Protein AF-X0S855-F1 (afdb_monomer)

Mean predicted aligned error: 14.02 Å

Structure (mmCIF, N/CA/C/O backbone):
data_AF-X0S855-F1
#
_entry.id   AF-X0S855-F1
#
loop_
_atom_site.group_PDB
_atom_site.id
_atom_site.type_symbol
_atom_site.label_atom_id
_atom_site.label_alt_id
_atom_site.label_comp_id
_atom_site.label_asym_id
_atom_site.label_entity_id
_atom_site.label_seq_id
_atom_site.pdbx_PDB_ins_code
_atom_site.Cartn_x
_atom_site.Cartn_y
_atom_site.Cartn_z
_atom_site.occupancy
_atom_site.B_iso_or_equiv
_atom_site.auth_seq_id
_atom_site.auth_comp_id
_atom_site.auth_asym_id
_atom_site.auth_atom_id
_atom_site.pdbx_PDB_model_num
ATOM 1 N N . VAL A 1 1 ? 8.824 -1.936 -3.707 1.00 85.31 1 VAL A N 1
ATOM 2 C CA . VAL A 1 1 ? 9.043 -2.701 -4.958 1.00 85.31 1 VAL A CA 1
ATOM 3 C C . VAL A 1 1 ? 8.139 -3.923 -4.997 1.00 85.31 1 VAL A C 1
ATOM 5 O O . VAL A 1 1 ? 8.044 -4.623 -3.994 1.00 85.31 1 VAL A O 1
ATOM 8 N N . SER A 1 2 ? 7.469 -4.181 -6.120 1.00 92.25 2 SER A N 1
ATOM 9 C CA . SER A 1 2 ? 6.760 -5.442 -6.399 1.00 92.25 2 SER A CA 1
ATOM 10 C C . SER A 1 2 ? 7.355 -6.071 -7.656 1.00 92.25 2 SER A C 1
ATOM 12 O O . SER A 1 2 ? 7.614 -5.363 -8.625 1.00 92.25 2 SER A O 1
ATOM 14 N N . PHE A 1 3 ? 7.614 -7.379 -7.647 1.00 96.19 3 PHE A N 1
ATOM 15 C CA . PHE A 1 3 ? 8.334 -8.040 -8.735 1.00 96.19 3 PHE A CA 1
ATOM 16 C C . PHE A 1 3 ? 7.810 -9.452 -8.994 1.00 96.19 3 PHE A C 1
ATOM 18 O O . PHE A 1 3 ? 7.829 -10.313 -8.111 1.00 96.19 3 PHE A O 1
ATOM 25 N N . THR A 1 4 ? 7.380 -9.698 -10.230 1.00 96.81 4 THR A N 1
ATOM 26 C CA . THR A 1 4 ? 6.994 -11.017 -10.737 1.00 96.81 4 THR A CA 1
ATOM 27 C C . THR A 1 4 ? 7.914 -11.379 -11.893 1.00 96.81 4 THR A C 1
ATOM 29 O O . THR A 1 4 ? 7.666 -11.017 -13.040 1.00 96.81 4 THR A O 1
ATOM 32 N N . GLN A 1 5 ? 8.989 -12.111 -11.598 1.00 96.69 5 GLN A N 1
ATOM 33 C CA . GLN A 1 5 ? 9.970 -12.472 -12.615 1.00 96.69 5 GLN A CA 1
ATOM 34 C C . GLN A 1 5 ? 9.423 -13.521 -13.595 1.00 96.69 5 GLN A C 1
ATOM 36 O O . GLN A 1 5 ? 8.895 -14.568 -13.202 1.00 96.69 5 GLN A O 1
ATOM 41 N N . GLY A 1 6 ? 9.605 -13.251 -14.883 1.00 95.44 6 GLY A N 1
ATOM 42 C CA . GLY A 1 6 ? 9.387 -14.186 -15.969 1.00 95.44 6 GLY A CA 1
ATOM 43 C C . GLY A 1 6 ? 10.456 -15.280 -16.021 1.00 95.44 6 GLY A C 1
ATOM 44 O O . GLY A 1 6 ? 11.246 -15.508 -15.101 1.00 95.44 6 GLY A O 1
ATOM 45 N N . LYS A 1 7 ? 10.485 -16.004 -17.137 1.00 93.69 7 LYS A N 1
ATOM 46 C CA . LYS A 1 7 ? 11.452 -17.088 -17.366 1.00 93.69 7 LYS A CA 1
ATOM 47 C C . LYS A 1 7 ? 12.455 -16.702 -18.432 1.00 93.69 7 LYS A C 1
ATOM 49 O O . LYS A 1 7 ? 12.213 -15.813 -19.235 1.00 93.69 7 LYS A O 1
ATOM 54 N N . ARG A 1 8 ? 13.565 -17.427 -18.484 1.00 91.81 8 ARG A N 1
ATOM 55 C CA . ARG A 1 8 ? 14.489 -17.386 -19.619 1.00 91.81 8 ARG A CA 1
ATOM 56 C C . ARG A 1 8 ? 13.858 -18.047 -20.835 1.00 91.81 8 ARG A C 1
ATOM 58 O O . ARG A 1 8 ? 12.911 -18.830 -20.713 1.00 91.81 8 ARG A O 1
ATOM 65 N N . ARG A 1 9 ? 14.450 -17.826 -22.008 1.00 87.12 9 ARG A N 1
ATOM 66 C CA . ARG A 1 9 ? 13.958 -18.380 -23.280 1.00 87.12 9 ARG A CA 1
ATOM 67 C C . ARG A 1 9 ? 13.730 -19.895 -23.238 1.00 87.12 9 ARG A C 1
ATOM 69 O O . ARG A 1 9 ? 12.789 -20.407 -23.839 1.00 87.12 9 ARG A O 1
ATOM 76 N N . ASN A 1 10 ? 14.608 -20.636 -22.564 1.00 88.44 10 ASN A N 1
ATOM 77 C CA . ASN A 1 10 ? 14.514 -22.093 -22.462 1.00 88.44 10 ASN A CA 1
ATOM 78 C C . ASN A 1 10 ? 13.500 -22.597 -21.412 1.00 88.44 10 ASN A C 1
ATOM 80 O O . ASN A 1 10 ? 13.362 -23.808 -21.250 1.00 88.44 10 ASN A O 1
ATOM 84 N N . GLY A 1 11 ? 12.794 -21.698 -20.722 1.00 89.44 11 GLY A N 1
ATOM 85 C CA . GLY A 1 11 ? 11.816 -22.019 -19.684 1.00 89.44 11 GLY A CA 1
ATOM 86 C C . GLY A 1 11 ? 12.403 -22.200 -18.281 1.00 89.44 11 GLY A C 1
ATOM 87 O O . GLY A 1 11 ? 11.636 -22.472 -17.348 1.00 89.44 11 GLY A O 1
ATOM 88 N N . ASP A 1 12 ? 13.719 -22.037 -18.120 1.00 92.69 12 ASP A N 1
ATOM 89 C CA . ASP A 1 12 ? 14.367 -22.014 -16.809 1.00 92.69 12 ASP A CA 1
ATOM 90 C C . ASP A 1 12 ? 14.118 -20.677 -16.100 1.00 92.69 12 ASP A C 1
ATOM 92 O O . ASP A 1 12 ? 13.777 -19.668 -16.722 1.00 92.69 12 ASP A O 1
ATOM 96 N N . ALA A 1 13 ? 14.314 -20.665 -14.783 1.00 93.94 13 ALA A N 1
ATOM 97 C CA . ALA A 1 13 ? 14.362 -19.421 -14.024 1.00 93.94 13 ALA A CA 1
ATOM 98 C C . ALA A 1 13 ? 15.534 -18.543 -14.493 1.00 93.94 13 ALA A C 1
ATOM 100 O O . ALA A 1 13 ? 16.575 -19.052 -14.930 1.00 93.94 13 ALA A O 1
ATOM 101 N N . VAL A 1 14 ? 15.367 -17.225 -14.382 1.00 91.81 14 VAL A N 1
ATOM 102 C CA . VAL A 1 14 ? 16.476 -16.274 -14.513 1.00 91.81 14 VAL A CA 1
ATOM 103 C C . VAL A 1 14 ? 17.538 -16.591 -13.449 1.00 91.81 14 VAL A C 1
ATOM 105 O O . VAL A 1 14 ? 17.240 -17.146 -12.389 1.00 91.81 14 VAL A O 1
ATOM 108 N N . LEU A 1 15 ? 18.807 -16.331 -13.773 1.00 90.31 15 LEU A N 1
ATOM 109 C CA . LEU A 1 15 ? 19.913 -16.551 -12.841 1.00 90.31 15 LEU A CA 1
ATOM 110 C C . LEU A 1 15 ? 19.735 -15.667 -11.606 1.00 90.31 15 LEU A C 1
ATOM 112 O O . LEU A 1 15 ? 19.476 -14.480 -11.748 1.00 90.31 15 LEU A O 1
ATOM 116 N N . SER A 1 16 ? 19.956 -16.225 -10.414 1.00 89.94 16 SER A N 1
ATOM 117 C CA . SER A 1 16 ? 19.708 -15.529 -9.143 1.00 89.94 16 SER A CA 1
ATOM 118 C C . SER A 1 16 ? 20.461 -14.206 -8.991 1.00 89.94 16 SER A C 1
ATOM 120 O O . SER A 1 16 ? 19.999 -13.327 -8.281 1.00 89.94 16 SER A O 1
ATOM 122 N N . GLU A 1 17 ? 21.615 -14.063 -9.647 1.00 88.69 17 GLU A N 1
ATOM 123 C CA . GLU A 1 17 ? 22.405 -12.823 -9.660 1.00 88.69 17 GLU A CA 1
ATOM 124 C C . GLU A 1 17 ? 21.750 -11.674 -10.451 1.00 88.69 17 GLU A C 1
ATOM 126 O O . GLU A 1 17 ? 22.169 -10.538 -10.297 1.00 88.69 17 GLU A O 1
ATOM 131 N N . ARG A 1 18 ? 20.724 -11.960 -11.267 1.00 89.38 18 ARG A N 1
ATOM 132 C CA . ARG A 1 18 ? 19.937 -10.983 -12.046 1.00 89.38 18 ARG A CA 1
ATOM 133 C C . ARG A 1 18 ? 18.474 -10.910 -11.579 1.00 89.38 18 ARG A C 1
ATOM 135 O O . ARG A 1 18 ? 17.597 -10.525 -12.347 1.00 89.38 18 ARG A O 1
ATOM 142 N N . SER A 1 19 ? 18.184 -11.388 -10.370 1.00 92.06 19 SER A N 1
ATOM 143 C CA . SER A 1 19 ? 16.816 -11.545 -9.850 1.00 92.06 19 SER A CA 1
ATOM 144 C C . SER A 1 19 ? 16.521 -10.688 -8.622 1.00 92.06 19 SER A C 1
ATOM 146 O O . SER A 1 19 ? 15.469 -10.873 -8.016 1.00 92.06 19 SER A O 1
ATOM 148 N N . ASP A 1 20 ? 17.431 -9.792 -8.239 1.00 91.56 20 ASP A N 1
ATOM 149 C CA . ASP A 1 20 ? 17.217 -8.856 -7.137 1.00 91.56 20 ASP A CA 1
ATOM 150 C C . ASP A 1 20 ? 16.580 -7.565 -7.673 1.00 91.56 20 ASP A C 1
ATOM 152 O O . ASP A 1 20 ? 17.258 -6.827 -8.382 1.00 91.56 20 ASP A O 1
ATOM 156 N N . PRO A 1 21 ? 15.293 -7.286 -7.402 1.00 90.56 21 PRO A N 1
ATOM 157 C CA . PRO A 1 21 ? 14.620 -6.116 -7.954 1.00 90.56 21 PRO A CA 1
ATOM 158 C C . PRO A 1 21 ? 15.056 -4.798 -7.301 1.00 90.56 21 PRO A C 1
ATOM 160 O O . PRO A 1 21 ? 14.817 -3.740 -7.876 1.00 90.56 21 PRO A O 1
ATOM 163 N N . GLU A 1 22 ? 15.729 -4.844 -6.147 1.00 88.50 22 GLU A N 1
ATOM 164 C CA . GLU A 1 22 ? 16.293 -3.652 -5.499 1.00 88.50 22 GLU A CA 1
ATOM 165 C C . GLU A 1 22 ? 17.464 -3.065 -6.302 1.00 88.50 22 GLU A C 1
ATOM 167 O O . GLU A 1 22 ? 17.787 -1.889 -6.155 1.00 88.50 22 GLU A O 1
ATOM 172 N N . ASN A 1 23 ? 18.060 -3.853 -7.205 1.00 87.62 23 ASN A N 1
ATOM 173 C CA . ASN A 1 23 ? 19.073 -3.371 -8.140 1.00 87.62 23 ASN A CA 1
ATOM 174 C C . ASN A 1 23 ? 18.554 -2.236 -9.038 1.00 87.62 23 ASN A C 1
ATOM 176 O O . ASN A 1 23 ? 19.338 -1.380 -9.418 1.00 87.62 23 ASN A O 1
ATOM 180 N N . ALA A 1 24 ? 17.243 -2.179 -9.306 1.00 86.06 24 ALA A N 1
ATOM 181 C CA . ALA A 1 24 ? 16.642 -1.112 -10.104 1.00 86.06 24 ALA A CA 1
ATOM 182 C C . ALA A 1 24 ? 16.397 0.208 -9.333 1.00 86.06 24 ALA A C 1
ATOM 184 O O . ALA A 1 24 ? 15.920 1.177 -9.922 1.00 86.06 24 ALA A O 1
ATOM 185 N N . LEU A 1 25 ? 16.673 0.255 -8.019 1.00 75.38 25 LEU A N 1
ATOM 186 C CA . LEU A 1 25 ? 16.425 1.413 -7.140 1.00 75.38 25 LEU A CA 1
ATOM 187 C C . LEU A 1 25 ? 17.680 2.275 -6.853 1.00 75.38 25 LEU A C 1
ATOM 189 O O . LEU A 1 25 ? 17.762 2.931 -5.812 1.00 75.38 25 LEU A O 1
ATOM 193 N N . GLY A 1 26 ? 18.672 2.293 -7.748 1.00 65.94 26 GLY A N 1
ATOM 194 C CA . GLY A 1 26 ? 19.941 3.020 -7.571 1.00 65.94 26 GLY A CA 1
ATOM 195 C C . GLY A 1 26 ? 20.234 4.092 -8.629 1.00 65.94 26 GLY A C 1
ATOM 196 O O . GLY A 1 26 ? 19.517 4.225 -9.615 1.00 65.94 26 GLY A O 1
ATOM 197 N N . GLU A 1 27 ? 21.320 4.855 -8.432 1.00 64.06 27 GLU A N 1
ATOM 198 C CA . GLU A 1 27 ? 21.902 5.664 -9.517 1.00 64.06 27 GLU A CA 1
ATOM 199 C C . GLU A 1 27 ? 22.365 4.732 -10.642 1.00 64.06 27 GLU A C 1
ATOM 201 O O . GLU A 1 27 ? 23.073 3.758 -10.363 1.00 64.06 27 GLU A O 1
ATOM 206 N N . ALA A 1 28 ? 22.022 5.048 -11.895 1.00 61.16 28 ALA A N 1
ATOM 207 C CA . ALA A 1 28 ? 22.477 4.265 -13.033 1.00 61.16 28 ALA A CA 1
ATOM 208 C C . ALA A 1 28 ? 24.000 4.355 -13.136 1.00 61.16 28 ALA A C 1
ATOM 210 O O . ALA A 1 28 ? 24.579 5.429 -13.336 1.00 61.16 28 ALA A O 1
ATOM 211 N N . GLN A 1 29 ? 24.682 3.223 -12.997 1.00 58.88 29 GLN A N 1
ATOM 212 C CA . GLN A 1 29 ? 26.147 3.209 -13.004 1.00 58.88 29 GLN A CA 1
ATOM 213 C C . GLN A 1 29 ? 26.694 3.272 -14.436 1.00 58.88 29 GLN A C 1
ATOM 215 O O . GLN A 1 29 ? 27.862 3.628 -14.629 1.00 58.88 29 GLN A O 1
ATOM 220 N N . ARG A 1 30 ? 25.824 3.041 -15.440 1.00 64.94 30 ARG A N 1
ATOM 221 C CA . ARG A 1 30 ? 26.115 3.129 -16.883 1.00 64.94 30 ARG A CA 1
ATOM 222 C C . ARG A 1 30 ? 27.377 2.338 -17.251 1.00 64.94 30 ARG A C 1
ATOM 224 O O . ARG A 1 30 ? 28.185 2.777 -18.076 1.00 64.94 30 ARG A O 1
ATOM 231 N N . ASP A 1 31 ? 27.575 1.199 -16.594 1.00 63.25 31 ASP A N 1
ATOM 232 C CA . ASP A 1 31 ? 28.715 0.312 -16.779 1.00 63.25 31 ASP A CA 1
ATOM 233 C C . ASP A 1 31 ? 28.279 -1.158 -16.884 1.00 63.25 31 ASP A C 1
ATOM 235 O O . ASP A 1 31 ? 27.137 -1.513 -16.625 1.00 63.25 31 ASP A O 1
ATOM 239 N N . ASP A 1 32 ? 29.193 -2.031 -17.317 1.00 57.53 32 ASP A N 1
ATOM 240 C CA . ASP A 1 32 ? 28.900 -3.457 -17.525 1.00 57.53 32 ASP A CA 1
ATOM 241 C C . ASP A 1 32 ? 28.943 -4.271 -16.206 1.00 57.53 32 ASP A C 1
ATOM 243 O O . ASP A 1 32 ? 29.337 -5.449 -16.212 1.00 57.53 32 ASP A O 1
ATOM 247 N N . THR A 1 33 ? 28.648 -3.671 -15.047 1.00 63.94 33 THR A N 1
ATOM 248 C CA . THR A 1 33 ? 28.557 -4.420 -13.785 1.00 63.94 33 THR A CA 1
ATOM 249 C C . THR A 1 33 ? 27.182 -5.077 -13.623 1.00 63.94 33 THR A C 1
ATOM 251 O O . THR A 1 33 ? 26.217 -4.752 -14.301 1.00 63.94 33 THR A O 1
ATOM 254 N N . VAL A 1 34 ? 27.098 -6.141 -12.814 1.00 61.94 34 VAL A N 1
ATOM 255 C CA . VAL A 1 34 ? 25.823 -6.845 -12.575 1.00 61.94 34 VAL A CA 1
ATOM 256 C C . VAL A 1 34 ? 25.112 -6.144 -11.421 1.00 61.94 34 VAL A C 1
ATOM 258 O O . VAL A 1 34 ? 25.185 -6.597 -10.280 1.00 61.94 34 VAL A O 1
ATOM 261 N N . ASN A 1 35 ? 24.499 -5.006 -11.723 1.00 74.69 35 ASN A N 1
ATOM 262 C CA . ASN A 1 35 ? 23.763 -4.147 -10.793 1.00 74.69 35 ASN A CA 1
ATOM 263 C C . ASN A 1 35 ? 22.339 -3.832 -11.293 1.00 74.69 35 ASN A C 1
ATOM 265 O O . ASN A 1 35 ? 21.744 -2.882 -10.815 1.00 74.69 35 ASN A O 1
ATOM 269 N N . PHE A 1 36 ? 21.797 -4.650 -12.200 1.00 84.81 36 PHE A N 1
ATOM 270 C CA . PHE A 1 36 ? 20.452 -4.535 -12.779 1.00 84.81 36 PHE A CA 1
ATOM 271 C C . PHE A 1 36 ? 19.571 -5.740 -12.384 1.00 84.81 36 PHE A C 1
ATOM 273 O O . PHE A 1 36 ? 20.050 -6.729 -11.805 1.00 84.81 36 PHE A O 1
ATOM 280 N N . VAL A 1 37 ? 18.286 -5.700 -12.740 1.00 90.56 37 VAL A N 1
ATOM 281 C CA . VAL A 1 37 ? 17.345 -6.828 -12.634 1.00 90.56 37 VAL A CA 1
ATOM 282 C C . VAL A 1 37 ? 16.821 -7.236 -14.011 1.00 90.56 37 VAL A C 1
ATOM 284 O O . VAL A 1 37 ? 16.328 -6.415 -14.775 1.00 90.56 37 VAL A O 1
ATOM 287 N N . SER A 1 38 ? 16.883 -8.529 -14.337 1.00 92.81 38 SER A N 1
ATOM 288 C CA . SER A 1 38 ? 16.235 -9.047 -15.546 1.00 92.81 38 SER A CA 1
ATOM 289 C C . SER A 1 38 ? 14.772 -9.336 -15.263 1.00 92.81 38 SER A C 1
ATOM 291 O O . SER A 1 38 ? 14.463 -10.131 -14.368 1.00 92.81 38 SER A O 1
ATOM 293 N N . LEU A 1 39 ? 13.864 -8.803 -16.071 1.00 94.19 39 LEU A N 1
ATOM 294 C CA . LEU A 1 39 ? 12.442 -9.098 -15.922 1.00 94.19 39 LEU A CA 1
ATOM 295 C C . LEU A 1 39 ? 12.131 -10.570 -16.213 1.00 94.19 39 LEU A C 1
ATOM 297 O O . LEU A 1 39 ? 11.270 -11.150 -15.556 1.00 94.19 39 LEU A O 1
ATOM 301 N N . GLY A 1 40 ? 12.848 -11.219 -17.135 1.00 93.56 40 GLY A N 1
ATOM 302 C CA . GLY A 1 40 ? 12.402 -12.493 -17.699 1.00 93.56 40 GLY A CA 1
ATOM 303 C C . GLY A 1 40 ? 11.285 -12.278 -18.718 1.00 93.56 40 GLY A C 1
ATOM 304 O O . GLY A 1 40 ? 10.531 -11.315 -18.630 1.00 93.56 40 GLY A O 1
ATOM 305 N N . PHE A 1 41 ? 11.125 -13.212 -19.657 1.00 93.00 41 PHE A N 1
ATOM 306 C CA . PHE A 1 41 ? 10.066 -13.134 -20.664 1.00 93.00 41 PHE A CA 1
ATOM 307 C C . PHE A 1 41 ? 8.683 -13.067 -20.009 1.00 93.00 41 PHE A C 1
ATOM 309 O O . PHE A 1 41 ? 8.297 -14.005 -19.296 1.00 93.00 41 PHE A O 1
ATOM 316 N N . GLY A 1 42 ? 7.953 -11.978 -20.269 1.00 94.25 42 GLY A N 1
ATOM 317 C CA . GLY A 1 42 ? 6.643 -11.698 -19.672 1.00 94.25 42 GLY A CA 1
ATOM 318 C C . GLY A 1 42 ? 6.675 -11.354 -18.179 1.00 94.25 42 GLY A C 1
ATOM 319 O O . GLY A 1 42 ? 5.644 -11.471 -17.516 1.00 94.25 42 GLY A O 1
ATOM 320 N N . GLY A 1 43 ? 7.847 -11.027 -17.632 1.00 97.12 43 GLY A N 1
ATOM 321 C CA . GLY A 1 43 ? 7.994 -10.575 -16.254 1.00 97.12 43 GLY A CA 1
ATOM 322 C C . GLY A 1 43 ? 7.556 -9.130 -16.054 1.00 97.12 43 GLY A C 1
ATOM 323 O O . GLY A 1 43 ? 7.448 -8.356 -17.002 1.00 97.12 43 GLY A O 1
ATOM 324 N N . GLU A 1 44 ? 7.315 -8.775 -14.798 1.00 97.50 44 GLU A N 1
ATOM 325 C CA . GLU A 1 44 ? 6.805 -7.469 -14.392 1.00 97.50 44 GLU A CA 1
ATOM 326 C C . GLU A 1 44 ? 7.556 -6.949 -13.168 1.00 97.50 44 GLU A C 1
ATOM 328 O O . GLU A 1 44 ? 7.750 -7.684 -12.196 1.00 97.50 44 GLU A O 1
ATOM 333 N N . LEU A 1 45 ? 7.908 -5.665 -13.201 1.00 96.69 45 LEU A N 1
ATOM 334 C CA . LEU A 1 45 ? 8.496 -4.917 -12.095 1.00 96.69 45 LEU A CA 1
ATOM 335 C C . LEU A 1 45 ? 7.679 -3.652 -11.832 1.00 96.69 45 LEU A C 1
ATOM 337 O O . LEU A 1 45 ? 7.349 -2.927 -12.765 1.00 96.69 45 LEU A O 1
ATOM 341 N N . ILE A 1 46 ? 7.387 -3.377 -10.563 1.00 95.12 46 ILE A N 1
ATOM 342 C CA . ILE A 1 46 ? 6.782 -2.130 -10.094 1.00 95.12 46 ILE A CA 1
ATOM 343 C C . ILE A 1 46 ? 7.726 -1.482 -9.082 1.00 95.12 46 ILE A C 1
ATOM 345 O O . ILE A 1 46 ? 8.019 -2.060 -8.025 1.00 95.12 46 ILE A O 1
ATOM 349 N N . LEU A 1 47 ? 8.167 -0.271 -9.400 1.00 91.56 47 LEU A N 1
ATOM 350 C CA . LEU A 1 47 ? 9.043 0.553 -8.581 1.00 91.56 47 LEU A CA 1
ATOM 351 C C . LEU A 1 47 ? 8.268 1.732 -8.002 1.00 91.56 47 LEU A C 1
ATOM 353 O O . LEU A 1 47 ? 7.469 2.360 -8.691 1.00 91.56 47 LEU A O 1
ATOM 357 N N . ASP A 1 48 ? 8.541 2.017 -6.735 1.00 89.75 48 ASP A N 1
ATOM 358 C CA . ASP A 1 48 ? 8.292 3.313 -6.114 1.00 89.75 48 ASP A CA 1
ATOM 359 C C . ASP A 1 48 ? 9.659 3.996 -6.042 1.00 89.75 48 ASP A C 1
ATOM 361 O O . ASP A 1 48 ? 10.549 3.488 -5.357 1.00 89.75 48 ASP A O 1
ATOM 365 N N . ILE A 1 49 ? 9.846 5.087 -6.786 1.00 84.12 49 ILE A N 1
ATOM 366 C CA . ILE A 1 49 ? 11.133 5.802 -6.839 1.00 84.12 49 ILE A CA 1
ATOM 367 C C . ILE A 1 49 ? 11.308 6.799 -5.678 1.00 84.12 49 ILE A C 1
ATOM 369 O O . ILE A 1 49 ? 12.303 7.519 -5.618 1.00 84.12 49 ILE A O 1
ATOM 373 N N . GLY A 1 50 ? 10.351 6.861 -4.746 1.00 78.81 50 GLY A N 1
ATOM 374 C CA . GLY A 1 50 ? 10.417 7.641 -3.508 1.00 78.81 50 GLY A CA 1
ATOM 375 C C . GLY A 1 50 ? 10.254 9.155 -3.669 1.00 78.81 50 GLY A C 1
ATOM 376 O O . GLY A 1 50 ? 10.064 9.840 -2.672 1.00 78.81 50 GLY A O 1
ATOM 377 N N . LYS A 1 51 ? 10.308 9.689 -4.895 1.00 79.69 51 LYS A N 1
ATOM 378 C CA . LYS A 1 51 ? 10.056 11.102 -5.227 1.00 79.69 51 LYS A CA 1
ATOM 379 C C . LYS A 1 51 ? 9.230 11.210 -6.500 1.00 79.69 51 LYS A C 1
ATOM 381 O O . LYS A 1 51 ? 9.320 10.333 -7.354 1.00 79.69 51 LYS A O 1
ATOM 386 N N . ALA A 1 52 ? 8.463 12.288 -6.651 1.00 84.25 52 ALA A N 1
ATOM 387 C CA . ALA A 1 52 ? 7.813 12.565 -7.927 1.00 84.25 52 ALA A CA 1
ATOM 388 C C . ALA A 1 52 ? 8.814 13.051 -8.976 1.00 84.25 52 ALA A C 1
ATOM 390 O O . ALA A 1 52 ? 9.638 13.932 -8.727 1.00 84.25 52 ALA A O 1
ATOM 391 N N . VAL A 1 53 ? 8.651 12.524 -10.183 1.00 88.69 53 VAL A N 1
ATOM 392 C CA . VAL A 1 53 ? 9.057 13.171 -11.428 1.00 88.69 53 VAL A CA 1
ATOM 393 C C . VAL A 1 53 ? 7.913 14.088 -11.846 1.00 88.69 53 VAL A C 1
ATOM 395 O O . VAL A 1 53 ? 6.783 13.620 -11.992 1.00 88.69 53 VAL A O 1
ATOM 398 N N . LEU A 1 54 ? 8.179 15.383 -12.002 1.00 87.88 54 LEU A N 1
ATOM 399 C CA . LEU A 1 54 ? 7.185 16.342 -12.490 1.00 87.88 54 LEU A CA 1
ATOM 400 C C . LEU A 1 54 ? 7.071 16.250 -14.014 1.00 87.88 54 LEU A C 1
ATOM 402 O O . LEU A 1 54 ? 8.089 16.079 -14.688 1.00 87.88 54 LEU A O 1
ATOM 406 N N . ASN A 1 55 ? 5.852 16.395 -14.539 1.00 89.56 55 ASN A N 1
ATOM 407 C CA . ASN A 1 55 ? 5.623 16.491 -15.978 1.00 89.56 55 ASN A CA 1
ATOM 408 C C . ASN A 1 55 ? 5.955 17.907 -16.465 1.00 89.56 55 ASN A C 1
ATOM 410 O O . ASN A 1 55 ? 5.303 18.888 -16.087 1.00 89.56 55 ASN A O 1
ATOM 414 N N . GLU A 1 56 ? 6.985 18.022 -17.290 1.00 88.25 56 GLU A N 1
ATOM 415 C CA . GLU A 1 56 ? 7.408 19.264 -17.911 1.00 88.25 56 GLU A CA 1
ATOM 416 C C . GLU A 1 56 ? 7.145 19.231 -19.424 1.00 88.25 56 GLU A C 1
ATOM 418 O O . GLU A 1 56 ? 6.217 18.611 -19.925 1.00 88.25 56 GLU A O 1
ATOM 423 N N . THR A 1 57 ? 7.866 20.043 -20.195 1.00 90.56 57 THR A N 1
ATOM 424 C CA . THR A 1 57 ? 7.743 20.004 -21.653 1.00 90.56 57 THR A CA 1
ATOM 425 C C . THR A 1 57 ? 8.734 18.997 -22.222 1.00 90.56 57 THR A C 1
ATOM 427 O O . THR A 1 57 ? 9.927 19.302 -22.280 1.00 90.56 57 THR A O 1
ATOM 430 N N . GLY A 1 58 ? 8.228 17.896 -22.778 1.00 92.44 58 GLY A N 1
ATOM 431 C CA . GLY A 1 58 ? 9.034 16.847 -23.401 1.00 92.44 58 GLY A CA 1
ATOM 432 C C . GLY A 1 58 ? 9.298 15.693 -22.440 1.00 92.44 58 GLY A C 1
ATOM 433 O O . GLY A 1 58 ? 8.643 15.573 -21.420 1.00 92.44 58 GLY A O 1
ATOM 434 N N . ASP A 1 59 ? 10.261 14.838 -22.777 1.00 95.06 59 ASP A N 1
ATOM 435 C CA . ASP A 1 59 ? 10.499 13.628 -21.992 1.00 95.06 59 ASP A CA 1
ATOM 436 C C . ASP A 1 59 ? 11.005 13.943 -20.571 1.00 95.06 59 ASP A C 1
ATOM 438 O O . ASP A 1 59 ? 11.994 14.661 -20.398 1.00 95.06 59 ASP A O 1
ATOM 442 N N . ASP A 1 60 ? 10.364 13.340 -19.572 1.00 93.38 60 ASP A N 1
ATOM 443 C CA . ASP A 1 60 ? 10.590 13.600 -18.146 1.00 93.38 60 ASP A CA 1
ATOM 444 C C . ASP A 1 60 ? 11.341 12.472 -17.448 1.00 93.38 60 ASP A C 1
ATOM 446 O O . ASP A 1 60 ? 11.939 12.678 -16.394 1.00 93.38 60 ASP A O 1
ATOM 450 N N . VAL A 1 61 ? 11.315 11.268 -18.017 1.00 93.31 61 VAL A N 1
ATOM 451 C CA . VAL A 1 61 ? 11.940 10.083 -17.435 1.00 93.31 61 VAL A CA 1
ATOM 452 C C . VAL A 1 61 ? 12.743 9.327 -18.483 1.00 93.31 61 VAL A C 1
ATOM 454 O O . VAL A 1 61 ? 12.363 9.251 -19.653 1.00 93.31 61 VAL A O 1
ATOM 457 N N . GLN A 1 62 ? 13.856 8.747 -18.054 1.00 92.94 62 GLN A N 1
ATOM 458 C CA . GLN A 1 62 ? 14.639 7.793 -18.817 1.00 92.94 62 GLN A CA 1
ATOM 459 C C . GLN A 1 62 ? 14.648 6.455 -18.086 1.00 92.94 62 GLN A C 1
ATOM 461 O O . GLN A 1 62 ? 14.948 6.381 -16.895 1.00 92.94 62 GLN A O 1
ATOM 466 N N . ILE A 1 63 ? 14.352 5.388 -18.812 1.00 92.19 63 ILE A N 1
ATOM 467 C CA . ILE A 1 63 ? 14.618 4.032 -18.350 1.00 92.19 63 ILE A CA 1
ATOM 468 C C . ILE A 1 63 ? 16.033 3.678 -18.797 1.00 92.19 63 ILE A C 1
ATOM 470 O O . ILE A 1 63 ? 16.414 3.956 -19.934 1.00 92.19 63 ILE A O 1
ATOM 474 N N . ILE A 1 64 ? 16.821 3.117 -17.887 1.00 87.69 64 ILE A N 1
ATOM 475 C CA . ILE A 1 64 ? 18.174 2.653 -18.179 1.00 87.69 64 ILE A CA 1
ATOM 476 C C . ILE A 1 64 ? 18.152 1.134 -18.243 1.00 87.69 64 ILE A C 1
ATOM 478 O O . ILE A 1 64 ? 17.743 0.467 -17.285 1.00 87.69 64 ILE A O 1
ATOM 482 N N . GLU A 1 65 ? 18.613 0.594 -19.363 1.00 85.31 65 GLU A N 1
ATOM 483 C CA . GLU A 1 65 ? 18.701 -0.838 -19.612 1.00 85.31 65 GLU A CA 1
ATOM 484 C C . GLU A 1 65 ? 20.164 -1.246 -19.774 1.00 85.31 65 GLU A C 1
ATOM 486 O O . GLU A 1 65 ? 20.971 -0.567 -20.408 1.00 85.31 65 GLU A O 1
ATOM 491 N N . THR A 1 66 ? 20.540 -2.375 -19.173 1.00 80.38 66 THR A N 1
ATOM 492 C CA . THR A 1 66 ? 21.905 -2.900 -19.295 1.00 80.38 66 THR A CA 1
ATOM 493 C C . THR A 1 66 ? 21.965 -4.064 -20.273 1.00 80.38 66 THR A C 1
ATOM 495 O O . THR A 1 66 ? 21.902 -5.236 -19.885 1.00 80.38 66 THR A O 1
ATOM 498 N N . THR A 1 67 ? 22.265 -3.770 -21.540 1.00 70.75 67 THR A N 1
ATOM 499 C CA . THR A 1 67 ? 22.511 -4.827 -22.526 1.00 70.75 67 THR A CA 1
ATOM 500 C C . THR A 1 67 ? 23.959 -5.351 -22.466 1.00 70.75 67 THR A C 1
ATOM 502 O O . THR A 1 67 ? 24.810 -5.033 -23.302 1.00 70.75 67 THR A O 1
ATOM 505 N N . TYR A 1 68 ? 24.264 -6.253 -21.525 1.00 61.97 68 TYR A N 1
ATOM 506 C CA . TYR A 1 68 ? 25.625 -6.806 -21.304 1.00 61.97 68 TYR A CA 1
ATOM 507 C C . TYR A 1 68 ? 26.317 -7.388 -22.564 1.00 61.97 68 TYR A C 1
ATOM 509 O O . TYR A 1 68 ? 27.540 -7.554 -22.624 1.00 61.97 68 TYR A O 1
ATOM 517 N N . ALA A 1 69 ? 25.549 -7.759 -23.592 1.00 57.22 69 ALA A N 1
ATOM 518 C CA . ALA A 1 69 ? 26.061 -8.410 -24.793 1.00 57.22 69 ALA A CA 1
ATOM 519 C C . ALA A 1 69 ? 25.902 -7.596 -26.094 1.00 57.22 69 ALA A C 1
ATOM 521 O O . ALA A 1 69 ? 26.387 -8.049 -27.140 1.00 57.22 69 ALA A O 1
ATOM 522 N N . ASN A 1 70 ? 25.336 -6.383 -26.045 1.00 62.12 70 ASN A N 1
ATOM 523 C CA . ASN A 1 70 ? 25.172 -5.508 -27.209 1.00 62.12 70 ASN A CA 1
ATOM 524 C C . ASN A 1 70 ? 26.430 -4.663 -27.489 1.00 62.12 70 ASN A C 1
ATOM 526 O O . ASN A 1 70 ? 26.437 -3.438 -27.408 1.00 62.12 70 ASN A O 1
ATOM 530 N N . ARG A 1 71 ? 27.539 -5.323 -27.842 1.00 57.69 71 ARG A N 1
ATOM 531 C CA . ARG A 1 71 ? 28.831 -4.642 -28.081 1.00 57.69 71 ARG A CA 1
ATOM 532 C C . ARG A 1 71 ? 28.856 -3.719 -29.304 1.00 57.69 71 ARG A C 1
ATOM 534 O O . ARG A 1 71 ? 29.834 -2.991 -29.471 1.00 57.69 71 ARG A O 1
ATOM 541 N N . ASP A 1 72 ? 27.857 -3.797 -30.182 1.00 60.88 72 ASP A N 1
ATOM 542 C CA . ASP A 1 72 ? 27.734 -2.947 -31.371 1.00 60.88 72 ASP A CA 1
ATOM 543 C C . ASP A 1 72 ? 26.659 -1.855 -31.238 1.00 60.88 72 ASP A C 1
ATOM 545 O O . ASP A 1 72 ? 26.544 -1.021 -32.140 1.00 60.88 72 ASP A O 1
ATOM 549 N N . GLY A 1 73 ? 25.932 -1.823 -30.113 1.00 60.38 73 GLY A N 1
ATOM 550 C CA . GLY A 1 73 ? 24.872 -0.856 -29.829 1.00 60.38 73 GLY A CA 1
ATOM 551 C C . GLY A 1 73 ? 23.682 -0.952 -30.784 1.00 60.38 73 GLY A C 1
ATOM 552 O O . GLY A 1 73 ? 22.906 -0.005 -30.886 1.00 60.38 73 GLY A O 1
ATOM 553 N N . SER A 1 74 ? 23.547 -2.044 -31.544 1.00 66.94 74 SER A N 1
ATOM 554 C CA . SER A 1 74 ? 22.483 -2.177 -32.533 1.00 66.94 74 SER A CA 1
ATOM 555 C C . SER A 1 74 ? 21.257 -2.865 -31.944 1.00 66.94 74 SER A C 1
ATOM 557 O O . SER A 1 74 ? 21.325 -3.941 -31.352 1.00 66.94 74 SER A O 1
ATOM 559 N N . TRP A 1 75 ? 20.102 -2.246 -32.174 1.00 68.50 75 TRP A N 1
ATOM 560 C CA . TRP A 1 75 ? 18.781 -2.807 -31.891 1.00 68.50 75 TRP A CA 1
ATOM 561 C C . TRP A 1 75 ? 18.601 -4.236 -32.439 1.00 68.50 75 TRP A C 1
ATOM 563 O O . TRP A 1 75 ? 17.971 -5.093 -31.832 1.00 68.50 75 TRP A O 1
ATOM 573 N N . GLU A 1 76 ? 19.186 -4.500 -33.605 1.00 70.62 76 GLU A N 1
ATOM 574 C CA . GLU A 1 76 ? 19.057 -5.762 -34.337 1.00 70.62 76 GLU A CA 1
ATOM 575 C C . GLU A 1 76 ? 19.805 -6.925 -33.664 1.00 70.62 76 GLU A C 1
ATOM 577 O O . GLU A 1 76 ? 19.486 -8.086 -33.924 1.00 70.62 76 GLU A O 1
ATOM 582 N N . SER A 1 77 ? 20.783 -6.626 -32.802 1.00 67.06 77 SER A N 1
ATOM 583 C CA . SER A 1 77 ? 21.574 -7.625 -32.080 1.00 67.06 77 SER A CA 1
ATOM 584 C C . SER A 1 77 ? 20.902 -8.089 -30.782 1.00 67.06 77 SER A C 1
ATOM 586 O O . SER A 1 77 ? 21.056 -9.258 -30.421 1.00 67.06 77 SER A O 1
ATOM 588 N N . TYR A 1 78 ? 20.147 -7.211 -30.108 1.00 74.62 78 TYR A N 1
ATOM 589 C CA . TYR A 1 78 ? 19.430 -7.488 -28.853 1.00 74.62 78 TYR A CA 1
ATOM 590 C C . TYR A 1 78 ? 18.094 -6.716 -28.794 1.00 74.62 78 TYR A C 1
ATOM 592 O O . TYR A 1 78 ? 18.035 -5.648 -28.184 1.00 74.62 78 TYR A O 1
ATOM 600 N N . PRO A 1 79 ? 17.025 -7.228 -29.443 1.00 83.25 79 PRO A N 1
ATOM 601 C CA . PRO A 1 79 ? 15.725 -6.555 -29.526 1.00 83.25 79 PRO A CA 1
ATOM 602 C C . PRO A 1 79 ? 14.857 -6.745 -28.264 1.00 83.25 79 PRO A C 1
ATOM 604 O O . PRO A 1 79 ? 13.693 -7.136 -28.353 1.00 83.25 79 PRO A O 1
ATOM 607 N N . GLU A 1 80 ? 15.413 -6.503 -27.077 1.00 86.44 80 GLU A N 1
ATOM 608 C CA . GLU A 1 80 ? 14.663 -6.582 -25.814 1.00 86.44 80 GLU A CA 1
ATOM 609 C C . GLU A 1 80 ? 13.746 -5.361 -25.651 1.00 86.44 80 GLU A C 1
ATOM 611 O O . GLU A 1 80 ? 14.129 -4.236 -25.980 1.00 86.44 80 GLU A O 1
ATOM 616 N N . GLN A 1 81 ? 12.499 -5.593 -25.221 1.00 91.56 81 GLN A N 1
ATOM 617 C CA . GLN A 1 81 ? 11.462 -4.558 -25.124 1.00 91.56 81 GLN A CA 1
ATOM 618 C C . GLN A 1 81 ? 10.646 -4.687 -23.849 1.00 91.56 81 GLN A C 1
ATOM 620 O O . GLN A 1 81 ? 10.240 -5.790 -23.469 1.00 91.56 81 GLN A O 1
ATOM 625 N N . ALA A 1 82 ? 10.306 -3.541 -23.270 1.00 95.94 82 ALA A N 1
ATOM 626 C CA . ALA A 1 82 ? 9.369 -3.449 -22.163 1.00 95.94 82 ALA A CA 1
ATOM 627 C C . ALA A 1 82 ? 8.296 -2.391 -22.436 1.00 95.94 82 ALA A C 1
ATOM 629 O O . ALA A 1 82 ? 8.568 -1.342 -23.015 1.00 95.94 82 ALA A O 1
ATOM 630 N N . GLU A 1 83 ? 7.062 -2.653 -22.019 1.00 98.00 83 GLU A N 1
ATOM 631 C CA . GLU A 1 83 ? 6.064 -1.594 -21.872 1.00 98.00 83 GLU A CA 1
ATOM 632 C C . GLU A 1 83 ? 6.348 -0.823 -20.585 1.00 98.00 83 GLU A C 1
ATOM 634 O O . GLU A 1 83 ? 6.543 -1.434 -19.531 1.00 98.00 83 GLU A O 1
ATOM 639 N N . VAL A 1 84 ? 6.335 0.505 -20.675 1.00 98.06 84 VAL A N 1
ATOM 640 C CA . VAL A 1 84 ? 6.609 1.413 -19.558 1.00 98.06 84 VAL A CA 1
ATOM 641 C C . VAL A 1 84 ? 5.330 2.139 -19.182 1.00 98.06 84 VAL A C 1
ATOM 643 O O . VAL A 1 84 ? 4.710 2.812 -20.008 1.00 98.06 84 VAL A O 1
ATOM 646 N N . TYR A 1 85 ? 4.948 2.012 -17.920 1.00 98.12 85 TYR A N 1
ATOM 647 C CA . TYR A 1 85 ? 3.787 2.660 -17.335 1.00 98.12 85 TYR A CA 1
ATOM 648 C C . TYR A 1 85 ? 4.211 3.556 -16.173 1.00 98.12 85 TYR A C 1
ATOM 650 O O . TYR A 1 85 ? 5.132 3.211 -15.432 1.00 98.12 85 TYR A O 1
ATOM 658 N N . ALA A 1 86 ? 3.478 4.645 -15.969 1.00 97.38 86 ALA A N 1
ATOM 659 C CA . ALA A 1 86 ? 3.630 5.540 -14.829 1.00 97.38 86 ALA A CA 1
ATOM 660 C C . ALA A 1 86 ? 2.318 5.688 -14.056 1.00 97.38 86 ALA A C 1
ATOM 662 O O . ALA A 1 86 ? 1.228 5.479 -14.598 1.00 97.38 86 ALA A O 1
ATOM 663 N N . SER A 1 87 ? 2.433 6.027 -12.775 1.00 94.06 87 SER A N 1
ATOM 664 C CA . SER A 1 87 ? 1.304 6.242 -11.879 1.00 94.06 87 SER A CA 1
ATOM 665 C C . SER A 1 87 ? 1.643 7.243 -10.772 1.00 94.06 87 SER A C 1
ATOM 667 O O . SER A 1 87 ? 2.774 7.306 -10.275 1.00 94.06 87 SER A O 1
ATOM 669 N N . GLN A 1 88 ? 0.627 8.004 -10.365 1.00 89.50 88 GLN A N 1
ATOM 670 C CA . GLN A 1 88 ? 0.671 8.889 -9.200 1.00 89.50 88 GLN A CA 1
ATOM 671 C C . GLN A 1 88 ? 0.437 8.122 -7.891 1.00 89.50 88 GLN A C 1
ATOM 673 O O . GLN A 1 88 ? 1.061 8.426 -6.884 1.00 89.50 88 GLN A O 1
ATOM 678 N N . ASN A 1 89 ? -0.410 7.087 -7.907 1.00 82.81 89 ASN A N 1
ATOM 679 C CA . ASN A 1 89 ? -0.898 6.398 -6.703 1.00 82.81 89 ASN A CA 1
ATOM 680 C C . ASN A 1 89 ? -0.530 4.902 -6.630 1.00 82.81 89 ASN A C 1
ATOM 682 O O . ASN A 1 89 ? -0.924 4.212 -5.694 1.00 82.81 89 ASN A O 1
ATOM 686 N N . GLY A 1 90 ? 0.172 4.370 -7.634 1.00 86.69 90 GLY A N 1
ATOM 687 C CA . GLY A 1 90 ? 0.557 2.957 -7.701 1.00 86.69 90 GLY A CA 1
ATOM 688 C C . GLY A 1 90 ? -0.587 2.002 -8.070 1.00 86.69 90 GLY A C 1
ATOM 689 O O . GLY A 1 90 ? -0.394 0.784 -8.054 1.00 86.69 90 GLY A O 1
ATOM 690 N N . ALA A 1 91 ? -1.765 2.524 -8.422 1.00 83.69 91 ALA A N 1
ATOM 691 C CA . ALA A 1 91 ? -2.959 1.751 -8.765 1.00 83.69 91 ALA A CA 1
ATOM 692 C C . ALA A 1 91 ? -3.480 2.070 -10.176 1.00 83.69 91 ALA A C 1
ATOM 694 O O . ALA A 1 91 ? -3.793 1.149 -10.937 1.00 83.69 91 ALA A O 1
ATOM 695 N N . ASP A 1 92 ? -3.530 3.352 -10.537 1.00 88.25 92 ASP A N 1
ATOM 696 C CA . ASP A 1 92 ? -3.981 3.837 -11.840 1.00 88.25 92 ASP A CA 1
ATOM 697 C C . ASP A 1 92 ? -2.782 4.057 -12.762 1.00 88.25 92 ASP A C 1
ATOM 699 O O . ASP A 1 92 ? -1.929 4.904 -12.499 1.00 88.25 92 ASP A O 1
ATOM 703 N N . TRP A 1 93 ? -2.706 3.277 -13.840 1.00 95.62 93 TRP A N 1
ATOM 704 C CA . TRP A 1 93 ? -1.531 3.215 -14.711 1.00 95.62 93 TRP A CA 1
ATOM 705 C C . TRP A 1 93 ? -1.789 3.866 -16.067 1.00 95.62 93 TRP A C 1
ATOM 707 O O . TRP A 1 93 ? -2.718 3.483 -16.783 1.00 95.62 93 TRP A O 1
ATOM 717 N N . VAL A 1 94 ? -0.905 4.782 -16.457 1.00 97.19 94 VAL A N 1
ATOM 718 C CA . VAL A 1 94 ? -0.843 5.365 -17.802 1.00 97.19 94 VAL A CA 1
ATOM 719 C C . VAL A 1 94 ? 0.312 4.718 -18.558 1.00 97.19 94 VAL A C 1
ATOM 721 O O . VAL A 1 94 ? 1.433 4.679 -18.059 1.00 97.19 94 VAL A O 1
ATOM 724 N N . LEU A 1 95 ? 0.043 4.182 -19.753 1.00 97.81 95 LEU A N 1
ATOM 725 C CA . LEU A 1 95 ? 1.089 3.673 -20.644 1.00 97.81 95 LEU A CA 1
ATOM 726 C C . LEU A 1 95 ? 1.843 4.858 -21.252 1.00 97.81 95 LEU A C 1
ATOM 728 O O . LEU A 1 95 ? 1.252 5.622 -22.015 1.00 97.81 95 LEU A O 1
ATOM 732 N N . LEU A 1 96 ? 3.137 4.963 -20.961 1.00 97.44 96 LEU A N 1
ATOM 733 C CA . LEU A 1 96 ? 4.013 5.974 -21.550 1.00 97.44 96 LEU A CA 1
ATOM 734 C C . LEU A 1 96 ? 4.501 5.545 -22.937 1.00 97.44 96 LEU A C 1
ATOM 736 O O . LEU A 1 96 ? 4.533 6.337 -23.877 1.00 97.44 96 LEU A O 1
ATOM 740 N N . GLY A 1 97 ? 4.841 4.264 -23.095 1.00 97.12 97 GLY A N 1
ATOM 741 C CA . GLY A 1 97 ? 5.278 3.730 -24.378 1.00 97.12 97 GLY A CA 1
ATOM 742 C C . GLY A 1 97 ? 5.974 2.378 -24.289 1.00 97.12 97 GLY A C 1
ATOM 743 O O . GLY A 1 97 ? 5.845 1.651 -23.306 1.00 97.12 97 GLY A O 1
ATOM 744 N N . ILE A 1 98 ? 6.686 2.038 -25.365 1.00 96.00 98 ILE A N 1
ATOM 745 C CA . ILE A 1 98 ? 7.501 0.824 -25.466 1.00 96.00 98 ILE A CA 1
ATOM 746 C C . ILE A 1 98 ? 8.965 1.233 -25.475 1.00 96.00 98 ILE A C 1
ATOM 748 O O . ILE A 1 98 ? 9.396 1.966 -26.368 1.00 96.00 98 ILE A O 1
ATOM 752 N N . ASP A 1 99 ? 9.708 0.706 -24.516 1.00 92.12 99 ASP A N 1
ATOM 753 C CA . ASP A 1 99 ? 11.144 0.859 -24.416 1.00 92.12 99 ASP A CA 1
ATOM 754 C C . ASP A 1 99 ? 11.890 -0.169 -25.265 1.00 92.12 99 ASP A C 1
ATOM 756 O O . ASP A 1 99 ? 11.464 -1.313 -25.443 1.00 92.12 99 ASP A O 1
ATOM 760 N N . ARG A 1 100 ? 13.011 0.285 -25.809 1.00 88.81 100 ARG A N 1
ATOM 761 C CA . ARG A 1 100 ? 13.928 -0.403 -26.699 1.00 88.81 100 ARG A CA 1
ATOM 762 C C . ARG A 1 100 ? 15.367 -0.102 -26.274 1.00 88.81 100 ARG A C 1
ATOM 764 O O . ARG A 1 100 ? 16.128 0.404 -27.099 1.00 88.81 100 ARG A O 1
ATOM 771 N N . GLN A 1 101 ? 15.704 -0.460 -25.032 1.00 81.00 101 GLN A N 1
ATOM 772 C CA . GLN A 1 101 ? 16.970 -0.224 -24.312 1.00 81.00 101 GLN A CA 1
ATOM 773 C C . GLN A 1 101 ? 16.891 1.006 -23.397 1.00 81.00 101 GLN A C 1
ATOM 775 O O . GLN A 1 101 ? 16.341 0.898 -22.314 1.00 81.00 101 GLN A O 1
ATOM 780 N N . ASP A 1 102 ? 17.398 2.163 -23.825 1.00 85.06 102 ASP A N 1
ATOM 781 C CA . ASP A 1 102 ? 17.516 3.354 -22.969 1.00 85.06 102 ASP A CA 1
ATOM 782 C C . ASP A 1 102 ? 16.474 4.435 -23.311 1.00 85.06 102 ASP A C 1
ATOM 784 O O . ASP A 1 102 ? 16.820 5.587 -23.616 1.00 85.06 102 ASP A O 1
ATOM 788 N N . GLY A 1 103 ? 15.199 4.051 -23.376 1.00 89.50 103 GLY A N 1
ATOM 789 C CA . GLY A 1 103 ? 14.101 4.901 -23.823 1.00 89.50 103 GLY A CA 1
ATOM 790 C C . GLY A 1 103 ? 13.814 6.081 -22.895 1.00 89.50 103 GLY A C 1
ATOM 791 O O . GLY A 1 103 ? 13.885 5.980 -21.670 1.00 89.50 103 GLY A O 1
ATOM 792 N N . THR A 1 104 ? 13.440 7.208 -23.500 1.00 95.19 104 THR A N 1
ATOM 793 C CA . THR A 1 104 ? 12.959 8.405 -22.805 1.00 95.19 104 THR A CA 1
ATOM 794 C C . THR A 1 104 ? 11.465 8.587 -23.044 1.00 95.19 104 THR A C 1
ATOM 796 O O . THR A 1 104 ? 10.958 8.260 -24.123 1.00 95.19 104 THR A O 1
ATOM 799 N N . PHE A 1 105 ? 10.753 9.071 -22.028 1.00 96.31 105 PHE A N 1
ATOM 800 C CA . PHE A 1 105 ? 9.299 9.174 -22.047 1.00 96.31 105 PHE A CA 1
ATOM 801 C C . PHE A 1 105 ? 8.809 10.468 -21.395 1.00 96.31 105 PHE A C 1
ATOM 803 O O . PHE A 1 105 ? 9.255 10.833 -20.309 1.00 96.31 105 PHE A O 1
ATOM 810 N N . ASP A 1 106 ? 7.862 11.123 -22.060 1.00 96.25 106 ASP A N 1
ATOM 811 C CA . ASP A 1 106 ? 7.017 12.205 -21.537 1.00 96.25 106 ASP A CA 1
ATOM 812 C C . ASP A 1 106 ? 5.882 11.581 -20.705 1.00 96.25 106 ASP A C 1
ATOM 814 O O . ASP A 1 106 ? 5.305 10.559 -21.103 1.00 96.25 106 ASP A O 1
ATOM 818 N N . LEU A 1 107 ? 5.577 12.153 -19.536 1.00 94.88 107 LEU A N 1
ATOM 819 C CA . LEU A 1 107 ? 4.523 11.657 -18.638 1.00 94.88 107 LEU A CA 1
ATOM 820 C C . LEU A 1 107 ? 3.107 11.867 -19.202 1.00 94.88 107 LEU A C 1
ATOM 822 O O . LEU A 1 107 ? 2.134 11.294 -18.696 1.00 94.88 107 LEU A O 1
ATOM 826 N N . GLY A 1 108 ? 2.976 12.640 -20.279 1.00 90.81 108 GLY A N 1
ATOM 827 C CA . GLY A 1 108 ? 1.759 12.790 -21.052 1.00 90.81 108 GLY A CA 1
ATOM 828 C C . GLY A 1 108 ? 0.688 13.563 -20.297 1.00 90.81 108 GLY A C 1
ATOM 829 O O . GLY A 1 108 ? 0.780 14.773 -20.119 1.00 90.81 108 GLY A O 1
ATOM 830 N N . GLU A 1 109 ? -0.386 12.867 -19.921 1.00 89.25 109 GLU A N 1
ATOM 831 C CA . GLU A 1 109 ? -1.540 13.469 -19.237 1.00 89.25 109 GLU A CA 1
ATOM 832 C C . GLU A 1 109 ? -1.384 13.524 -17.709 1.00 89.25 109 GLU A C 1
ATOM 834 O O . GLU A 1 109 ? -2.223 14.12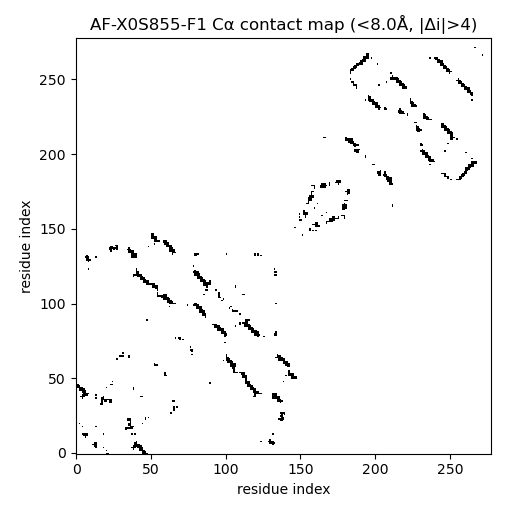9 -17.045 1.00 89.25 109 GLU A O 1
ATOM 839 N N . LEU A 1 110 ? -0.354 12.886 -17.147 1.00 90.56 110 LEU A N 1
ATOM 840 C CA . LEU A 1 110 ? -0.080 12.933 -15.711 1.00 90.56 110 LEU A CA 1
ATOM 841 C C . LEU A 1 110 ? 0.552 14.274 -15.337 1.00 90.56 110 LEU A C 1
ATOM 843 O O . LEU A 1 110 ? 1.421 14.748 -16.053 1.00 90.56 110 LEU A O 1
ATOM 847 N N . ASP A 1 111 ? 0.192 14.858 -14.196 1.00 87.94 111 ASP A N 1
ATOM 848 C CA . ASP A 1 111 ? 0.879 16.064 -13.700 1.00 87.94 111 ASP A CA 1
ATOM 849 C C . ASP A 1 111 ? 2.267 15.732 -13.106 1.00 87.94 111 ASP A C 1
ATOM 851 O O . ASP A 1 111 ? 3.185 16.553 -13.118 1.00 87.94 111 ASP A O 1
ATOM 855 N N . TRP A 1 112 ? 2.426 14.512 -12.590 1.00 90.25 112 TRP A N 1
ATOM 856 C CA . TRP A 1 112 ? 3.665 13.952 -12.049 1.00 90.25 112 TRP A CA 1
ATOM 857 C C . TRP A 1 112 ? 3.559 12.421 -11.959 1.00 90.25 112 TRP A C 1
ATOM 859 O O . TRP A 1 112 ? 2.474 11.858 -12.109 1.00 90.25 112 TRP A O 1
ATOM 869 N N . ALA A 1 113 ? 4.666 11.725 -11.696 1.00 91.50 113 ALA A N 1
ATOM 870 C CA . ALA A 1 113 ? 4.679 10.283 -11.452 1.00 91.50 113 ALA A CA 1
ATOM 871 C C . ALA A 1 113 ? 5.701 9.879 -10.383 1.00 91.50 113 ALA A C 1
ATOM 873 O O . ALA A 1 113 ? 6.820 10.384 -10.359 1.00 91.50 113 ALA A O 1
ATOM 874 N N . ARG A 1 114 ? 5.324 8.928 -9.524 1.00 89.88 114 ARG A N 1
ATOM 875 C CA . ARG A 1 114 ? 6.188 8.337 -8.480 1.00 89.88 114 ARG A CA 1
ATOM 876 C C . ARG A 1 114 ? 6.356 6.830 -8.654 1.00 89.88 114 ARG A C 1
ATOM 878 O O . ARG A 1 114 ? 7.369 6.256 -8.259 1.00 89.88 114 ARG A O 1
ATOM 885 N N . TYR A 1 115 ? 5.353 6.178 -9.226 1.00 93.06 115 TYR A N 1
ATOM 886 C CA . TYR A 1 115 ? 5.355 4.740 -9.412 1.00 93.06 115 TYR A CA 1
ATOM 887 C C . TYR A 1 115 ? 5.540 4.417 -10.883 1.00 93.06 115 TYR A C 1
ATOM 889 O O . TYR A 1 115 ? 4.866 4.988 -11.741 1.00 93.06 115 TYR A O 1
ATOM 897 N N . PHE A 1 116 ? 6.410 3.458 -11.169 1.00 96.00 116 PHE A N 1
ATOM 898 C CA . PHE A 1 116 ? 6.687 3.003 -12.523 1.00 96.00 116 PHE A CA 1
ATOM 899 C C . PHE A 1 116 ? 6.520 1.497 -12.608 1.00 96.00 116 PHE A C 1
ATOM 901 O O . PHE A 1 116 ? 6.977 0.759 -11.736 1.00 96.00 116 PHE A O 1
ATOM 908 N N . ARG A 1 117 ? 5.857 1.037 -13.664 1.00 97.12 117 ARG A N 1
ATOM 909 C CA . ARG A 1 117 ? 5.624 -0.380 -13.933 1.00 97.12 117 ARG A CA 1
ATOM 910 C C . ARG A 1 117 ? 6.208 -0.732 -15.290 1.00 97.12 117 ARG A C 1
ATOM 912 O O . ARG A 1 117 ? 5.868 -0.105 -16.287 1.00 97.12 117 ARG A O 1
ATOM 919 N N . LEU A 1 118 ? 7.070 -1.740 -15.311 1.00 97.56 118 LEU A N 1
ATOM 920 C CA . LEU A 1 118 ? 7.726 -2.249 -16.507 1.00 97.56 118 LEU A CA 1
ATOM 921 C C . LEU A 1 118 ? 7.286 -3.689 -16.741 1.00 97.56 118 LEU A C 1
ATOM 923 O O . LEU A 1 118 ? 7.343 -4.515 -15.828 1.00 97.56 118 LEU A O 1
ATOM 927 N N . VAL A 1 119 ? 6.848 -3.985 -17.961 1.00 97.50 119 VAL A N 1
ATOM 928 C CA . VAL A 1 119 ? 6.406 -5.325 -18.367 1.00 97.50 119 VAL A CA 1
ATOM 929 C C . VAL A 1 119 ? 7.226 -5.768 -19.567 1.00 97.50 119 VAL A C 1
ATOM 931 O O . VAL A 1 119 ? 7.151 -5.136 -20.618 1.00 97.50 119 VAL A O 1
ATOM 934 N N . ASP A 1 120 ? 7.977 -6.861 -19.437 1.00 96.19 120 ASP A N 1
ATOM 935 C CA . ASP A 1 120 ? 8.706 -7.433 -20.569 1.00 96.19 120 ASP A CA 1
ATOM 936 C C . ASP A 1 120 ? 7.714 -7.942 -21.622 1.00 96.19 120 ASP A C 1
ATOM 938 O O . ASP A 1 120 ? 6.852 -8.784 -21.350 1.00 96.19 120 ASP A O 1
ATOM 942 N N . ILE A 1 121 ? 7.864 -7.433 -22.842 1.00 94.94 121 ILE A N 1
ATOM 943 C CA . ILE A 1 121 ? 7.095 -7.849 -24.020 1.00 94.94 121 ILE A CA 1
ATOM 944 C C . ILE A 1 121 ? 8.006 -8.412 -25.114 1.00 94.94 121 ILE A C 1
ATOM 946 O O . ILE A 1 121 ? 7.609 -8.508 -26.279 1.00 94.94 121 ILE A O 1
ATOM 950 N N . THR A 1 122 ? 9.234 -8.783 -24.750 1.00 91.88 122 THR A N 1
ATOM 951 C CA . THR A 1 122 ? 10.232 -9.310 -25.674 1.00 91.88 122 THR A CA 1
ATOM 952 C C . THR A 1 122 ? 9.724 -10.611 -26.301 1.00 91.88 122 THR A C 1
ATOM 954 O O . THR A 1 122 ? 9.267 -11.514 -25.598 1.00 91.88 122 THR A O 1
ATOM 957 N N . ASP A 1 123 ? 9.824 -10.765 -27.627 1.00 90.25 123 ASP A N 1
ATOM 958 C CA . ASP A 1 123 ? 9.484 -12.037 -28.270 1.00 90.25 123 ASP A CA 1
ATOM 959 C C . ASP A 1 123 ? 10.662 -13.027 -28.142 1.00 90.25 123 ASP A C 1
ATOM 961 O O . ASP A 1 123 ? 11.697 -12.863 -28.798 1.00 90.25 123 ASP A O 1
ATOM 965 N N . PRO A 1 124 ? 10.533 -14.122 -27.362 1.00 86.62 124 PRO A N 1
ATOM 966 C CA . PRO A 1 124 ? 11.600 -15.112 -27.220 1.00 86.62 124 PRO A CA 1
ATOM 967 C C . PRO A 1 124 ? 11.977 -15.790 -28.544 1.00 86.62 124 PRO A C 1
ATOM 969 O O . PRO A 1 124 ? 13.047 -16.404 -28.644 1.00 86.62 124 PRO A O 1
ATOM 972 N N . SER A 1 125 ? 11.115 -15.728 -29.563 1.00 87.19 125 SER A N 1
ATOM 973 C CA . SER A 1 125 ? 11.371 -16.296 -30.884 1.00 87.19 125 SER A CA 1
ATOM 974 C C . SER A 1 125 ? 12.450 -15.541 -31.670 1.00 87.19 125 SER A C 1
ATOM 976 O O . SER A 1 125 ? 13.117 -16.160 -32.504 1.00 87.19 125 SER A O 1
ATOM 978 N N . GLU A 1 126 ? 12.696 -14.270 -31.341 1.00 84.81 126 GLU A N 1
ATOM 979 C CA . GLU A 1 126 ? 13.684 -13.410 -32.007 1.00 84.81 126 GLU A CA 1
ATOM 980 C C . GLU A 1 126 ? 15.131 -13.767 -31.632 1.00 84.81 126 GLU A C 1
ATOM 982 O O . GLU A 1 126 ? 16.070 -13.454 -32.363 1.00 84.81 126 GLU A O 1
ATOM 987 N N . PHE A 1 127 ? 15.323 -14.519 -30.546 1.00 80.75 127 PHE A N 1
ATOM 988 C CA . PHE A 1 127 ? 16.643 -14.897 -30.053 1.00 80.75 127 PHE A CA 1
ATOM 989 C C . PHE A 1 127 ? 17.003 -16.338 -30.413 1.00 80.75 127 PHE A C 1
ATOM 991 O O . PHE A 1 127 ? 16.200 -17.264 -30.288 1.00 80.75 127 PHE A O 1
ATOM 998 N N . SER A 1 128 ? 18.261 -16.570 -30.797 1.00 76.12 128 SER A N 1
ATOM 999 C CA . SER A 1 128 ? 18.824 -17.925 -30.918 1.00 76.12 128 SER A CA 1
ATOM 1000 C C . SER A 1 128 ? 19.550 -18.398 -29.652 1.00 76.12 128 SER A C 1
ATOM 1002 O O . SER A 1 128 ? 19.778 -19.598 -29.490 1.00 76.12 128 SER A O 1
ATOM 1004 N N . ALA A 1 129 ? 19.928 -17.471 -28.766 1.00 76.81 129 ALA A N 1
ATOM 1005 C CA . ALA A 1 129 ? 20.627 -17.737 -27.508 1.00 76.81 129 ALA A CA 1
ATOM 1006 C C . ALA A 1 129 ? 19.653 -17.823 -26.317 1.00 76.81 129 ALA A C 1
ATOM 1008 O O . ALA A 1 129 ? 18.495 -17.422 -26.414 1.00 76.81 129 ALA A O 1
ATOM 1009 N N . ASN A 1 130 ? 20.114 -18.365 -25.184 1.00 76.88 130 ASN A N 1
ATOM 1010 C CA . ASN A 1 130 ? 19.311 -18.419 -23.959 1.00 76.88 130 ASN A CA 1
ATOM 1011 C C . ASN A 1 130 ? 19.411 -17.099 -23.177 1.00 76.88 130 ASN A C 1
ATOM 1013 O O . ASN A 1 130 ? 20.210 -17.000 -22.241 1.00 76.88 130 ASN A O 1
ATOM 1017 N N . VAL A 1 131 ? 18.631 -16.106 -23.601 1.00 81.56 131 VAL A N 1
ATOM 1018 C CA . VAL A 1 131 ? 18.558 -14.761 -23.006 1.00 81.56 131 VAL A CA 1
ATOM 1019 C C . VAL A 1 131 ? 17.460 -14.664 -21.940 1.00 81.56 131 VAL A C 1
ATOM 1021 O O . VAL A 1 131 ? 16.709 -15.630 -21.731 1.00 81.56 131 VAL A O 1
ATOM 1024 N N . ASN A 1 132 ? 17.409 -13.528 -21.244 1.00 80.25 132 ASN A N 1
ATOM 1025 C CA . ASN A 1 132 ? 16.654 -13.363 -20.002 1.00 80.25 132 ASN A CA 1
ATOM 1026 C C . ASN A 1 132 ? 15.631 -12.214 -20.051 1.00 80.25 132 ASN A C 1
ATOM 1028 O O . ASN A 1 132 ? 15.086 -11.904 -18.997 1.00 80.25 132 ASN A O 1
ATOM 1032 N N . GLY A 1 133 ? 15.335 -11.661 -21.232 1.00 85.06 133 GLY A N 1
ATOM 1033 C CA . GLY A 1 133 ? 14.411 -10.534 -21.377 1.00 85.06 133 GLY A CA 1
ATOM 1034 C C . GLY A 1 133 ? 15.036 -9.227 -20.892 1.00 85.06 133 GLY A C 1
ATOM 1035 O O . GLY A 1 133 ? 16.210 -9.204 -20.538 1.00 85.06 133 GLY A O 1
ATOM 1036 N N . PHE A 1 134 ? 14.226 -8.175 -20.851 1.00 89.88 134 PHE A N 1
ATOM 1037 C CA . PHE A 1 134 ? 14.644 -6.804 -20.565 1.00 89.88 134 PHE A CA 1
ATOM 1038 C C . PHE A 1 134 ? 15.366 -6.662 -19.210 1.00 89.88 134 PHE A C 1
ATOM 1040 O O . PHE A 1 134 ? 14.887 -7.174 -18.190 1.00 89.88 134 PHE A O 1
ATOM 1047 N N . ASP A 1 135 ? 16.504 -5.962 -19.205 1.00 89.56 135 ASP A N 1
ATOM 1048 C CA . ASP A 1 135 ? 17.424 -5.832 -18.069 1.00 89.56 135 ASP A CA 1
ATOM 1049 C C . ASP A 1 135 ? 17.399 -4.411 -17.476 1.00 89.56 135 ASP A C 1
ATOM 1051 O O . ASP A 1 135 ? 18.184 -3.549 -17.858 1.00 89.56 135 ASP A O 1
ATOM 1055 N N . VAL A 1 136 ? 16.504 -4.167 -16.515 1.00 90.31 136 VAL A N 1
ATOM 1056 C CA . VAL A 1 136 ? 16.288 -2.843 -15.903 1.00 90.31 136 VAL A CA 1
ATOM 1057 C C . VAL A 1 136 ? 17.417 -2.505 -14.924 1.00 90.31 136 VAL A C 1
ATOM 1059 O O . VAL A 1 136 ? 17.568 -3.189 -13.909 1.00 90.31 136 VAL A O 1
ATOM 1062 N N . ASP A 1 137 ? 18.177 -1.446 -15.203 1.00 87.50 137 ASP A N 1
ATOM 1063 C CA . ASP A 1 137 ? 19.243 -0.913 -14.335 1.00 87.50 137 ASP A CA 1
ATOM 1064 C C . ASP A 1 137 ? 18.720 0.207 -13.434 1.00 87.50 137 ASP A C 1
ATOM 1066 O O . ASP A 1 137 ? 18.903 0.172 -12.223 1.00 87.50 137 ASP A O 1
ATOM 1070 N N . ALA A 1 138 ? 18.015 1.185 -14.008 1.00 87.94 138 ALA A N 1
ATOM 1071 C CA . ALA A 1 138 ? 17.501 2.321 -13.251 1.00 87.94 138 ALA A CA 1
ATOM 1072 C C . ALA A 1 138 ? 16.328 3.016 -13.950 1.00 87.94 138 ALA A C 1
ATOM 1074 O O . ALA A 1 138 ? 16.075 2.829 -15.141 1.00 87.94 138 ALA A O 1
ATOM 1075 N N . ILE A 1 139 ? 15.648 3.876 -13.192 1.00 88.19 139 ILE A N 1
ATOM 1076 C CA . ILE A 1 139 ? 14.732 4.894 -13.707 1.00 88.19 139 ILE A CA 1
ATOM 1077 C C . ILE A 1 139 ? 15.291 6.253 -13.289 1.00 88.19 139 ILE A C 1
ATOM 1079 O O . ILE A 1 139 ? 15.352 6.563 -12.099 1.00 88.19 139 ILE A O 1
ATOM 1083 N N . GLU A 1 140 ? 15.724 7.053 -14.261 1.00 88.06 140 GLU A N 1
ATOM 1084 C CA . GLU A 1 140 ? 16.293 8.382 -14.042 1.00 88.06 140 GLU A CA 1
ATOM 1085 C C . GLU A 1 140 ? 15.273 9.469 -14.392 1.00 88.06 140 GLU A C 1
ATOM 1087 O O . GLU A 1 140 ? 14.657 9.448 -15.455 1.00 88.06 140 GLU A O 1
ATOM 1092 N N . SER A 1 141 ? 15.138 10.467 -13.522 1.00 87.50 141 SER A N 1
ATOM 1093 C CA . SER A 1 141 ? 14.406 11.690 -13.855 1.00 87.50 141 SER A CA 1
ATOM 1094 C C . SER A 1 141 ? 15.230 12.560 -14.805 1.00 87.50 141 SER A C 1
ATOM 1096 O O . SER A 1 141 ? 16.398 12.849 -14.535 1.00 87.50 141 SER A O 1
ATOM 1098 N N . LEU A 1 142 ? 14.616 13.005 -15.897 1.00 85.38 142 LEU A N 1
ATOM 1099 C CA . LEU A 1 142 ? 15.152 13.996 -16.834 1.00 85.38 142 LEU A CA 1
ATOM 1100 C C . LEU A 1 142 ? 14.699 15.418 -16.486 1.00 85.38 142 LEU A C 1
ATOM 1102 O O . LEU A 1 142 ? 15.402 16.377 -16.817 1.00 85.38 142 LEU A O 1
ATOM 1106 N N . SER A 1 143 ? 13.563 15.550 -15.798 1.00 73.94 143 SER A N 1
ATOM 1107 C CA . SER A 1 143 ? 13.083 16.796 -15.202 1.00 73.94 143 SER A CA 1
ATOM 1108 C C . SER A 1 143 ? 13.538 16.930 -13.742 1.00 73.94 143 SER A C 1
ATOM 1110 O O . SER A 1 143 ? 14.151 16.027 -13.154 1.00 73.94 143 SER A O 1
ATOM 1112 N N . ASN A 1 144 ? 13.296 18.095 -13.144 1.00 66.12 144 ASN A N 1
ATOM 1113 C CA . ASN A 1 144 ? 13.584 18.351 -11.733 1.00 66.12 144 ASN A CA 1
ATOM 1114 C C . ASN A 1 144 ? 12.772 17.383 -10.856 1.00 66.12 144 ASN A C 1
ATOM 1116 O O . ASN A 1 144 ? 11.550 17.475 -10.802 1.00 66.12 144 ASN A O 1
ATOM 1120 N N . CYS A 1 145 ? 13.452 16.505 -10.110 1.00 59.22 145 CYS A N 1
ATOM 1121 C CA . CYS A 1 145 ? 12.843 15.857 -8.951 1.00 59.22 145 CYS A CA 1
ATOM 1122 C C . CYS A 1 145 ? 12.678 16.906 -7.851 1.00 59.22 145 CYS A C 1
ATOM 1124 O O . CYS A 1 145 ? 13.666 17.286 -7.209 1.00 59.22 145 CYS A O 1
ATOM 1126 N N . GLU A 1 146 ? 11.457 17.358 -7.604 1.00 58.44 146 GLU A N 1
ATOM 1127 C CA . GLU A 1 146 ? 11.143 18.005 -6.334 1.00 58.44 146 GLU A CA 1
ATOM 1128 C C . GLU A 1 146 ? 10.778 16.932 -5.294 1.00 58.44 146 GLU A C 1
ATOM 1130 O O . GLU A 1 146 ? 10.491 15.776 -5.624 1.00 58.44 146 GLU A O 1
ATOM 1135 N N . SER A 1 147 ? 10.852 17.281 -4.007 1.00 53.00 147 SER A N 1
ATOM 1136 C CA . SER A 1 147 ? 9.984 16.607 -3.038 1.00 53.00 147 SER A CA 1
ATOM 1137 C C . SER A 1 147 ? 8.553 16.732 -3.565 1.00 53.00 147 SER A C 1
ATOM 1139 O O . SER A 1 147 ? 8.232 17.751 -4.180 1.00 53.00 147 SER A O 1
ATOM 1141 N N . LEU A 1 148 ? 7.728 15.695 -3.408 1.00 51.22 148 LEU A N 1
ATOM 1142 C CA . LEU A 1 148 ? 6.328 15.757 -3.836 1.00 51.22 148 LEU A CA 1
ATOM 1143 C C . LEU A 1 148 ? 5.700 17.075 -3.326 1.00 51.22 148 LEU A C 1
ATOM 1145 O O . LEU A 1 148 ? 6.080 17.528 -2.243 1.00 51.22 148 LEU A O 1
ATOM 1149 N N . PRO A 1 149 ? 4.746 17.697 -4.043 1.00 50.03 149 PRO A N 1
ATOM 1150 C CA . PRO A 1 149 ? 3.893 18.717 -3.423 1.00 50.03 149 PRO A CA 1
ATOM 1151 C C . PRO A 1 149 ? 3.244 18.189 -2.126 1.00 50.03 149 PRO A C 1
ATOM 1153 O O . PRO A 1 149 ? 2.974 18.968 -1.221 1.00 50.03 149 PRO A O 1
ATOM 1156 N N . ASP A 1 150 ? 3.118 16.866 -2.017 1.00 50.66 150 ASP A N 1
ATOM 1157 C CA . ASP A 1 150 ? 2.701 16.090 -0.850 1.00 50.66 150 ASP A CA 1
ATOM 1158 C C . ASP A 1 150 ? 3.740 16.051 0.299 1.00 50.66 150 ASP A C 1
ATOM 1160 O O . ASP A 1 150 ? 3.516 15.356 1.270 1.00 50.66 150 ASP A O 1
ATOM 1164 N N . GLU A 1 151 ? 4.891 16.734 0.223 1.00 53.88 151 GLU A N 1
ATOM 1165 C CA . GLU A 1 151 ? 5.795 16.905 1.385 1.00 53.88 151 GLU A CA 1
ATOM 1166 C C . GLU A 1 151 ? 5.844 18.351 1.906 1.00 53.88 151 GLU A C 1
ATOM 1168 O O . GLU A 1 151 ? 6.425 18.618 2.961 1.00 53.88 151 GLU A O 1
ATOM 1173 N N . GLU A 1 152 ? 5.252 19.320 1.196 1.00 58.84 152 GLU A N 1
ATOM 1174 C CA . GLU A 1 152 ? 5.093 20.677 1.726 1.00 58.84 152 GLU A CA 1
ATOM 1175 C C . GLU A 1 152 ? 3.735 20.782 2.435 1.00 58.84 152 GLU A C 1
ATOM 1177 O O . GLU A 1 152 ? 2.751 21.233 1.858 1.00 58.84 152 GLU A O 1
ATOM 1182 N N . GLY A 1 153 ? 3.703 20.369 3.706 1.00 68.56 153 GLY A N 1
ATOM 1183 C CA . GLY A 1 153 ? 2.516 20.456 4.567 1.00 68.56 153 GLY A CA 1
ATOM 1184 C C . GLY A 1 153 ? 1.817 19.129 4.862 1.00 68.56 153 GLY A C 1
ATOM 1185 O O . GLY A 1 153 ? 0.635 19.167 5.169 1.00 68.56 153 GLY A O 1
ATOM 1186 N N . ASP A 1 154 ? 2.510 18.000 4.732 1.00 77.88 154 ASP A N 1
ATOM 1187 C CA . ASP A 1 154 ? 2.146 16.688 5.292 1.00 77.88 154 ASP A CA 1
ATOM 1188 C C . ASP A 1 154 ? 3.387 16.208 6.077 1.00 77.88 154 ASP A C 1
ATOM 1190 O O . ASP A 1 154 ? 4.397 15.798 5.492 1.00 77.88 154 ASP A O 1
ATOM 1194 N N . GLU A 1 155 ? 3.398 16.440 7.395 1.00 84.00 155 GLU A N 1
ATOM 1195 C CA . GLU A 1 155 ? 4.561 16.235 8.271 1.00 84.00 155 GLU A CA 1
ATOM 1196 C C . GLU A 1 155 ? 4.851 14.746 8.528 1.00 84.00 155 GLU A C 1
ATOM 1198 O O . GLU A 1 155 ? 6.018 14.385 8.745 1.00 84.00 155 GLU A O 1
ATOM 1203 N N . ASP A 1 156 ? 3.833 13.881 8.481 1.00 80.38 156 ASP A N 1
ATOM 1204 C CA . ASP A 1 156 ? 3.959 12.449 8.771 1.00 80.38 156 ASP A CA 1
ATOM 1205 C C . ASP A 1 156 ? 3.926 11.537 7.528 1.00 80.38 156 ASP A C 1
ATOM 1207 O O . ASP A 1 156 ? 4.344 10.372 7.605 1.00 80.38 156 ASP A O 1
ATOM 1211 N N . GLY A 1 157 ? 3.600 12.098 6.361 1.00 79.12 157 GLY A N 1
ATOM 1212 C CA . GLY A 1 157 ? 3.696 11.480 5.043 1.00 79.12 157 GLY A CA 1
ATOM 1213 C C . GLY A 1 157 ? 2.655 10.390 4.809 1.00 79.12 157 GLY A C 1
ATOM 1214 O O . GLY A 1 157 ? 2.922 9.434 4.060 1.00 79.12 157 GLY A O 1
ATOM 1215 N N . ASP A 1 158 ? 1.526 10.442 5.510 1.00 78.31 158 ASP A N 1
ATOM 1216 C CA . ASP A 1 158 ? 0.448 9.463 5.400 1.00 78.31 158 ASP A CA 1
ATOM 1217 C C . ASP A 1 158 ? -0.485 9.708 4.197 1.00 78.31 158 ASP A C 1
ATOM 1219 O O . ASP A 1 158 ? -1.234 8.804 3.808 1.00 78.31 158 ASP A O 1
ATOM 1223 N N . GLY A 1 159 ? -0.348 10.865 3.536 1.00 78.50 159 GLY A N 1
ATOM 1224 C CA . GLY A 1 159 ? -1.134 11.277 2.378 1.00 78.50 159 GLY A CA 1
ATOM 1225 C C . GLY A 1 159 ? -2.282 12.240 2.697 1.00 78.50 159 GLY A C 1
ATOM 1226 O O . GLY A 1 159 ? -3.060 12.547 1.784 1.00 78.50 159 GLY A O 1
ATOM 1227 N N . VAL A 1 160 ? -2.404 12.712 3.939 1.00 83.12 160 VAL A N 1
ATOM 1228 C CA . VAL A 1 160 ? -3.330 13.762 4.376 1.00 83.12 160 VAL A CA 1
ATOM 1229 C C . VAL A 1 160 ? -2.526 14.969 4.864 1.00 83.12 160 VAL A C 1
ATOM 1231 O O . VAL A 1 160 ? -1.636 14.862 5.690 1.00 83.12 160 VAL A O 1
ATOM 1234 N N . PHE A 1 161 ? -2.831 16.156 4.337 1.00 85.00 161 PHE A N 1
ATOM 1235 C CA . PHE A 1 161 ? -2.096 17.371 4.696 1.00 85.00 161 PHE A CA 1
ATOM 1236 C C . PHE A 1 161 ? -2.380 17.816 6.139 1.00 85.00 161 PHE A C 1
ATOM 1238 O O . PHE A 1 161 ? -3.528 17.780 6.574 1.00 85.00 161 PHE A O 1
ATOM 1245 N N . ASP A 1 162 ? -1.385 18.398 6.813 1.00 85.75 162 ASP A N 1
ATOM 1246 C CA . ASP A 1 162 ? -1.406 18.929 8.187 1.00 85.75 162 ASP A CA 1
ATOM 1247 C C . ASP A 1 162 ? -2.618 19.828 8.503 1.00 85.75 162 ASP A C 1
ATOM 1249 O O . ASP A 1 162 ? -3.004 19.998 9.661 1.00 85.75 162 ASP A O 1
ATOM 1253 N N . GLU A 1 163 ? -3.177 20.511 7.495 1.00 88.25 163 GLU A N 1
ATOM 1254 C CA . GLU A 1 163 ? -4.341 21.387 7.679 1.00 88.25 163 GLU A CA 1
ATOM 1255 C C . GLU A 1 163 ? -5.677 20.639 7.782 1.00 88.25 163 GLU A C 1
ATOM 1257 O O . GLU A 1 163 ? -6.617 21.173 8.381 1.00 88.25 163 GLU A O 1
ATOM 1262 N N . ASP A 1 164 ? -5.734 19.425 7.234 1.00 87.19 164 ASP A N 1
ATOM 1263 C CA . ASP A 1 164 ? -6.886 18.521 7.214 1.00 87.19 164 ASP A CA 1
ATOM 1264 C C . ASP A 1 164 ? -6.662 17.258 8.078 1.00 87.19 164 ASP A C 1
ATOM 1266 O O . ASP A 1 164 ? -7.610 16.513 8.333 1.00 87.19 164 ASP A O 1
ATOM 1270 N N . ASP A 1 165 ? -5.436 17.033 8.554 1.00 89.94 165 ASP A N 1
ATOM 1271 C CA . ASP A 1 165 ? -5.043 15.873 9.347 1.00 89.94 165 ASP A CA 1
ATOM 1272 C C . ASP A 1 165 ? -5.325 16.057 10.853 1.00 89.94 165 ASP A C 1
ATOM 1274 O O . ASP A 1 165 ? -4.860 16.990 11.519 1.00 89.94 165 ASP A O 1
ATOM 1278 N N . GLU A 1 166 ? -6.114 15.139 11.414 1.00 93.44 166 GLU A N 1
ATOM 1279 C CA . GLU A 1 166 ? -6.420 15.088 12.847 1.00 93.44 166 GLU A CA 1
ATOM 1280 C C . GLU A 1 166 ? -5.552 14.073 13.612 1.00 93.44 166 GLU A C 1
ATOM 1282 O O . GLU A 1 166 ? -5.606 14.007 14.848 1.00 93.44 166 GLU A O 1
ATOM 1287 N N . CYS A 1 167 ? -4.726 13.310 12.897 1.00 92.38 167 CYS A N 1
ATOM 1288 C CA . CYS A 1 167 ? -3.894 12.221 13.380 1.00 92.38 167 CYS A CA 1
ATOM 1289 C C . CYS A 1 167 ? -2.412 12.341 12.921 1.00 92.38 167 CYS A C 1
ATOM 1291 O O . CYS A 1 167 ? -1.885 11.361 12.410 1.00 92.38 167 CYS A O 1
ATOM 1293 N N . PRO A 1 168 ? -1.689 13.422 13.299 1.00 88.06 168 PRO A N 1
ATOM 1294 C CA . PRO A 1 168 ? -0.379 13.856 12.752 1.00 88.06 168 PRO A CA 1
ATOM 1295 C C . PRO A 1 168 ? 0.853 13.029 13.148 1.00 88.06 168 PRO A C 1
ATOM 1297 O O . PRO A 1 168 ? 1.981 13.519 13.168 1.00 88.06 168 PRO A O 1
ATOM 1300 N N . ASP A 1 169 ? 0.638 11.795 13.587 1.00 89.00 169 ASP A N 1
ATOM 1301 C CA . ASP A 1 169 ? 1.699 10.850 13.930 1.00 89.00 169 ASP A CA 1
ATOM 1302 C C . ASP A 1 169 ? 1.400 9.466 13.315 1.00 89.00 169 ASP A C 1
ATOM 1304 O O . ASP A 1 169 ? 1.829 8.425 13.848 1.00 89.00 169 ASP A O 1
ATOM 1308 N N . THR A 1 170 ? 0.607 9.400 12.245 1.00 87.19 170 THR A N 1
ATOM 1309 C CA . THR A 1 170 ? 0.419 8.150 11.511 1.00 87.19 170 THR A CA 1
ATOM 1310 C C . THR A 1 170 ? 1.693 7.798 10.752 1.00 87.19 170 THR A C 1
ATOM 1312 O O . THR A 1 170 ? 2.645 8.558 10.595 1.00 87.19 170 THR A O 1
ATOM 1315 N N . ALA A 1 171 ? 1.814 6.515 10.420 1.00 79.19 171 ALA A N 1
ATOM 1316 C CA . ALA A 1 171 ? 3.009 6.053 9.738 1.00 79.19 171 ALA A CA 1
ATOM 1317 C C . ALA A 1 171 ? 2.923 6.451 8.265 1.00 79.19 171 ALA A C 1
ATOM 1319 O O . ALA A 1 171 ? 1.963 6.055 7.611 1.00 79.19 171 ALA A O 1
ATOM 1320 N N . ALA A 1 172 ? 3.962 7.100 7.738 1.00 74.38 172 ALA A N 1
ATOM 1321 C CA . ALA A 1 172 ? 4.071 7.407 6.315 1.00 74.38 172 ALA A CA 1
ATOM 1322 C C . ALA A 1 172 ? 3.640 6.233 5.411 1.00 74.38 172 ALA A C 1
ATOM 1324 O O . ALA A 1 172 ? 4.120 5.098 5.559 1.00 74.38 172 ALA A O 1
ATOM 1325 N N . GLY A 1 173 ? 2.738 6.504 4.467 1.00 68.31 173 GLY A N 1
ATOM 1326 C CA . GLY A 1 173 ? 2.143 5.505 3.574 1.00 68.31 173 GLY A CA 1
ATOM 1327 C C . GLY A 1 173 ? 1.174 4.514 4.237 1.00 68.31 173 GLY A C 1
ATOM 1328 O O . GLY A 1 173 ? 0.891 3.458 3.658 1.00 68.31 173 GLY A O 1
ATOM 1329 N N . ALA A 1 174 ? 0.684 4.792 5.449 1.00 73.75 174 ALA A N 1
ATOM 1330 C CA . ALA A 1 174 ? -0.403 4.036 6.058 1.00 73.75 174 ALA A CA 1
ATOM 1331 C C . ALA A 1 174 ? -1.704 4.214 5.259 1.00 73.75 174 ALA A C 1
ATOM 1333 O O . ALA A 1 174 ? -1.974 5.256 4.680 1.00 73.75 174 ALA A O 1
ATOM 1334 N N . GLY A 1 175 ? -2.540 3.173 5.229 1.00 77.31 175 GLY A N 1
ATOM 1335 C CA . GLY A 1 175 ? -3.890 3.292 4.680 1.00 77.31 175 GLY A CA 1
ATOM 1336 C C . GLY A 1 175 ? -4.786 4.038 5.663 1.00 77.31 175 GLY A C 1
ATOM 1337 O O . GLY A 1 175 ? -5.423 3.387 6.493 1.00 77.31 175 GLY A O 1
ATOM 1338 N N . VAL A 1 176 ? -4.784 5.364 5.594 1.00 86.94 176 VAL A N 1
ATOM 1339 C CA . VAL A 1 176 ? -5.561 6.267 6.453 1.00 86.94 176 VAL A CA 1
ATOM 1340 C C . VAL A 1 176 ? -6.863 6.709 5.780 1.00 86.94 176 VAL A C 1
ATOM 1342 O O . VAL A 1 176 ? -7.048 6.526 4.574 1.00 86.94 176 VAL A O 1
ATOM 1345 N N . GLY A 1 177 ? -7.817 7.188 6.581 1.00 82.81 177 GLY A N 1
ATOM 1346 C CA . GLY A 1 177 ? -9.060 7.789 6.084 1.00 82.81 177 GLY A CA 1
ATOM 1347 C C . GLY A 1 177 ? -8.882 9.249 5.654 1.00 82.81 177 GLY A C 1
ATOM 1348 O O . GLY A 1 177 ? -7.776 9.773 5.660 1.00 82.81 177 GLY A O 1
ATOM 1349 N N . ASP A 1 178 ? -9.992 9.930 5.356 1.00 87.38 178 ASP A N 1
ATOM 1350 C CA . ASP A 1 178 ? -10.003 11.334 4.896 1.00 87.38 178 ASP A CA 1
ATOM 1351 C C . ASP A 1 178 ? -9.429 12.345 5.921 1.00 87.38 178 ASP A C 1
ATOM 1353 O O . ASP A 1 178 ? -9.232 13.505 5.576 1.00 87.38 178 ASP A O 1
ATOM 1357 N N . TYR A 1 179 ? -9.194 11.917 7.166 1.00 90.06 179 TYR A N 1
ATOM 1358 C CA . TYR A 1 179 ? -8.715 12.739 8.290 1.00 90.06 179 TYR A CA 1
ATOM 1359 C C . TYR A 1 179 ? -7.347 12.289 8.833 1.00 90.06 179 TYR A C 1
ATOM 1361 O O . TYR A 1 179 ? -7.049 12.536 9.998 1.00 90.06 179 TYR A O 1
ATOM 1369 N N . GLY A 1 180 ? -6.591 11.499 8.063 1.00 90.00 180 GLY A N 1
ATOM 1370 C CA . GLY A 1 180 ? -5.270 10.974 8.452 1.00 90.00 180 GLY A CA 1
ATOM 1371 C C . GLY A 1 180 ? -5.315 9.870 9.514 1.00 90.00 180 GLY A C 1
ATOM 1372 O O . GLY A 1 180 ? -4.336 9.218 9.839 1.00 90.00 180 GLY A O 1
ATOM 1373 N N . CYS A 1 181 ? -6.487 9.537 10.055 1.00 94.00 181 CYS A N 1
ATOM 1374 C CA . CYS A 1 181 ? -6.581 8.519 11.096 1.00 94.00 181 CYS A CA 1
ATOM 1375 C C . CYS A 1 181 ? -6.595 7.085 10.537 1.00 94.00 181 CYS A C 1
ATOM 1377 O O . CYS A 1 181 ? -7.261 6.770 9.545 1.00 94.00 181 CYS A O 1
ATOM 1379 N N . ALA A 1 182 ? -5.908 6.169 11.230 1.00 91.81 182 ALA A N 1
ATOM 1380 C CA . ALA A 1 182 ? -5.968 4.737 10.930 1.00 91.81 182 ALA A CA 1
ATOM 1381 C C . ALA A 1 182 ? -7.412 4.196 11.059 1.00 91.81 182 ALA A C 1
ATOM 1383 O O . ALA A 1 182 ? -8.162 4.687 11.901 1.00 91.81 182 ALA A O 1
ATOM 1384 N N . PRO A 1 183 ? -7.807 3.142 10.320 1.00 91.50 183 PRO A N 1
ATOM 1385 C CA . PRO A 1 183 ? -9.185 2.650 10.329 1.00 91.50 183 PRO A CA 1
ATOM 1386 C C . PRO A 1 183 ? -9.681 2.261 11.726 1.00 91.50 183 PRO A C 1
ATOM 1388 O O . PRO A 1 183 ? -9.002 1.524 12.450 1.00 91.50 183 PRO A O 1
ATOM 1391 N N . LEU A 1 184 ? -10.885 2.713 12.086 1.00 95.62 184 LEU A N 1
ATOM 1392 C CA . LEU A 1 184 ? -11.504 2.394 13.369 1.00 95.62 184 LEU A CA 1
ATOM 1393 C C . LEU A 1 184 ? -11.745 0.882 13.506 1.00 95.62 184 LEU A C 1
ATOM 1395 O O . LEU A 1 184 ? -12.344 0.238 12.641 1.00 95.62 184 LEU A O 1
ATOM 1399 N N . ALA A 1 185 ? -11.337 0.316 14.638 1.00 96.56 185 ALA A N 1
ATOM 1400 C CA . ALA A 1 185 ? -11.573 -1.078 14.986 1.00 96.56 185 ALA A CA 1
ATOM 1401 C C . ALA A 1 185 ? -12.075 -1.211 16.426 1.00 96.56 185 ALA A C 1
ATOM 1403 O O . ALA A 1 185 ? -11.583 -0.547 17.336 1.00 96.56 185 ALA A O 1
ATOM 1404 N N . ALA A 1 186 ? -13.033 -2.115 16.627 1.00 98.31 186 ALA A N 1
ATOM 1405 C CA . ALA A 1 186 ? -13.548 -2.503 17.934 1.00 98.31 186 ALA A CA 1
ATOM 1406 C C . ALA A 1 186 ? -12.960 -3.863 18.345 1.00 98.31 186 ALA A C 1
ATOM 1408 O O . ALA A 1 186 ? -12.755 -4.725 17.494 1.00 98.31 186 ALA A O 1
ATOM 1409 N N . ASP A 1 187 ? -12.723 -4.059 19.641 1.00 98.25 187 ASP A N 1
ATOM 1410 C CA . ASP A 1 187 ? -12.301 -5.336 20.230 1.00 98.25 187 ASP A CA 1
ATOM 1411 C C . ASP A 1 187 ? -13.185 -5.629 21.451 1.00 98.25 187 ASP A C 1
ATOM 1413 O O . ASP A 1 187 ? -13.047 -5.016 22.517 1.00 98.25 187 ASP A O 1
ATOM 1417 N N . ALA A 1 188 ? -14.129 -6.556 21.292 1.00 98.06 188 ALA A N 1
ATOM 1418 C CA . ALA A 1 188 ? -15.061 -7.004 22.320 1.00 98.06 188 ALA A CA 1
ATOM 1419 C C . ALA A 1 188 ? -14.419 -7.984 23.322 1.00 98.06 188 ALA A C 1
ATOM 1421 O O . ALA A 1 188 ? -15.036 -8.329 24.340 1.00 98.06 188 ALA A O 1
ATOM 1422 N N . GLY A 1 189 ? -13.161 -8.369 23.097 1.00 97.56 189 GLY A N 1
ATOM 1423 C CA . GLY A 1 189 ? -12.436 -9.387 23.839 1.00 97.56 189 GLY A CA 1
ATOM 1424 C C . GLY A 1 189 ? -12.721 -10.800 23.326 1.00 97.56 189 GLY A C 1
ATOM 1425 O O . GLY A 1 189 ? -13.660 -11.059 22.582 1.00 97.56 189 GLY A O 1
ATOM 1426 N N . GLY A 1 190 ? -11.897 -11.755 23.755 1.00 96.19 190 GLY A N 1
ATOM 1427 C CA . GLY A 1 190 ? -12.052 -13.150 23.346 1.00 96.19 190 GLY A CA 1
ATOM 1428 C C . GLY A 1 190 ? -13.232 -13.861 24.014 1.00 96.19 190 GLY A C 1
ATOM 1429 O O . GLY A 1 190 ? -13.557 -13.605 25.176 1.00 96.19 190 GLY A O 1
ATOM 1430 N N . ASP A 1 191 ? -13.804 -14.830 23.297 1.00 96.69 191 ASP A N 1
ATOM 1431 C CA . ASP A 1 191 ? -14.825 -15.742 23.815 1.00 96.69 191 ASP A CA 1
ATOM 1432 C C . ASP A 1 191 ? -14.415 -16.376 25.151 1.00 96.69 191 ASP A C 1
ATOM 1434 O O . ASP A 1 191 ? -13.274 -16.816 25.343 1.00 96.69 191 ASP A O 1
ATOM 1438 N N . ALA A 1 192 ? -15.370 -16.495 26.074 1.00 93.31 192 ALA A N 1
ATOM 1439 C CA . ALA A 1 192 ? -15.098 -17.001 27.413 1.00 93.31 192 ALA A CA 1
ATOM 1440 C C . ALA A 1 192 ? -16.167 -17.970 27.925 1.00 93.31 192 ALA A C 1
ATOM 1442 O O . ALA A 1 192 ? -17.343 -17.920 27.570 1.00 93.31 192 ALA A O 1
ATOM 1443 N N . THR A 1 193 ? -15.745 -18.853 28.832 1.00 92.62 193 THR A N 1
ATOM 1444 C CA . THR A 1 193 ? -16.650 -19.677 29.639 1.00 92.62 193 THR A CA 1
ATOM 1445 C C . THR A 1 193 ? -16.560 -19.250 31.099 1.00 92.62 193 THR A C 1
ATOM 1447 O O . THR A 1 193 ? -15.475 -19.268 31.681 1.00 92.62 193 THR A O 1
ATOM 1450 N N . ILE A 1 194 ? -17.690 -18.894 31.707 1.00 91.19 194 ILE A N 1
ATOM 1451 C CA . ILE A 1 194 ? -17.774 -18.431 33.103 1.00 91.19 194 ILE A CA 1
ATOM 1452 C C . ILE A 1 194 ? -18.685 -19.329 33.928 1.00 91.19 194 ILE A C 1
ATOM 1454 O O . ILE A 1 194 ? -19.531 -20.014 33.376 1.00 91.19 194 ILE A O 1
ATOM 1458 N N . ALA A 1 195 ? -18.548 -19.353 35.254 1.00 87.00 195 ALA A N 1
ATOM 1459 C CA . ALA A 1 195 ? -19.509 -20.074 36.092 1.00 87.00 195 ALA A CA 1
ATOM 1460 C C . ALA A 1 195 ? -20.937 -19.518 35.910 1.00 87.00 195 ALA A C 1
ATOM 1462 O O . ALA A 1 195 ? -21.105 -18.348 35.566 1.00 87.00 195 ALA A O 1
ATOM 1463 N N . PHE A 1 196 ? -21.961 -20.336 36.173 1.00 83.50 196 PHE A N 1
ATOM 1464 C CA . PHE A 1 196 ? -23.332 -19.833 36.298 1.00 83.50 196 PHE A CA 1
ATOM 1465 C C . PHE A 1 196 ? -23.395 -18.759 37.399 1.00 83.50 196 PHE A C 1
ATOM 1467 O O . PHE A 1 196 ? -22.745 -18.919 38.434 1.00 83.50 196 PHE A O 1
ATOM 1474 N N . ASP A 1 197 ? -24.107 -17.655 37.148 1.00 85.44 197 ASP A N 1
ATOM 1475 C CA . ASP A 1 197 ? -24.077 -16.420 37.955 1.00 85.44 197 ASP A CA 1
ATOM 1476 C C . ASP A 1 197 ? -22.673 -15.793 38.127 1.00 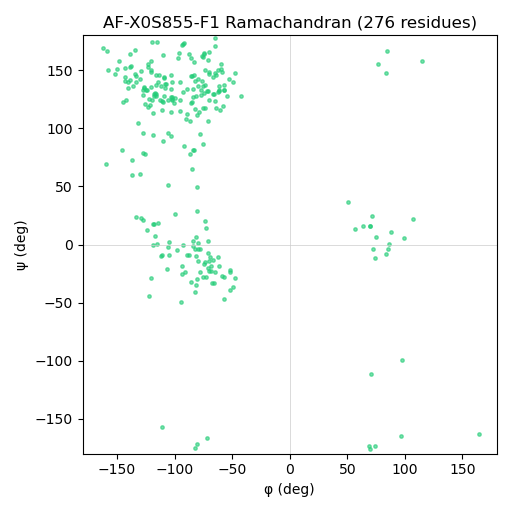85.44 197 ASP A C 1
ATOM 1478 O O . ASP A 1 197 ? -22.461 -14.905 38.956 1.00 85.44 197 ASP A O 1
ATOM 1482 N N . GLY A 1 198 ? -21.691 -16.239 37.341 1.00 89.25 198 GLY A N 1
ATOM 1483 C CA . GLY A 1 198 ? -20.358 -15.658 37.272 1.00 89.25 198 GLY A CA 1
ATOM 1484 C C . GLY A 1 198 ? -20.349 -14.337 36.509 1.00 89.25 198 GLY A C 1
ATOM 1485 O O . GLY A 1 198 ? -21.283 -14.019 35.767 1.00 89.25 198 GLY A O 1
ATOM 1486 N N . ALA A 1 199 ? -19.259 -13.587 36.673 1.00 93.62 199 ALA A N 1
ATOM 1487 C CA . ALA A 1 199 ? -19.043 -12.317 35.998 1.00 93.62 199 ALA A CA 1
ATOM 1488 C C . ALA A 1 199 ? -17.678 -12.262 35.299 1.00 93.62 199 ALA A C 1
ATOM 1490 O O . ALA A 1 199 ? -16.713 -12.870 35.767 1.00 93.62 199 ALA A O 1
ATOM 1491 N N . VAL A 1 200 ? -17.602 -11.518 34.197 1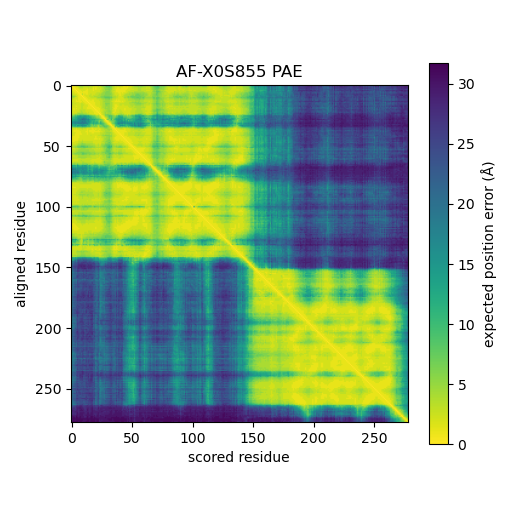.00 96.06 200 VAL A N 1
ATOM 1492 C CA . VAL A 1 200 ? -16.385 -11.286 33.403 1.00 96.06 200 VAL A CA 1
ATOM 1493 C C . VAL A 1 200 ? -16.364 -9.854 32.883 1.00 96.06 200 VAL A C 1
ATOM 1495 O O . VAL A 1 200 ? -17.411 -9.294 32.565 1.00 96.06 200 VAL A O 1
ATOM 1498 N N . THR A 1 201 ? -15.180 -9.252 32.822 1.00 97.50 201 THR A N 1
ATOM 1499 C CA . THR A 1 201 ? -14.981 -7.962 32.154 1.00 97.50 201 THR A CA 1
ATOM 1500 C C . THR A 1 201 ? -14.852 -8.197 30.654 1.00 97.50 201 THR A C 1
ATOM 1502 O O . THR A 1 201 ? -14.059 -9.041 30.245 1.00 97.50 201 THR A O 1
ATOM 1505 N N . LEU A 1 202 ? -15.647 -7.479 29.863 1.00 97.38 202 LEU A N 1
ATOM 1506 C CA . LEU A 1 202 ? -15.618 -7.526 28.401 1.00 97.38 202 LEU A CA 1
ATOM 1507 C C . LEU A 1 202 ? -14.711 -6.435 27.820 1.00 97.38 202 LEU A C 1
ATOM 1509 O O . LEU A 1 202 ? -14.277 -5.528 28.538 1.00 97.38 202 LEU A O 1
ATOM 1513 N N . GLY A 1 203 ? -14.481 -6.510 26.512 1.00 96.81 203 GLY A N 1
ATOM 1514 C CA . GLY A 1 203 ? -13.633 -5.595 25.759 1.00 96.81 203 GLY A CA 1
ATOM 1515 C C . GLY A 1 203 ? -12.154 -5.971 25.836 1.00 96.81 203 GLY A C 1
ATOM 1516 O O . GLY A 1 203 ? -11.674 -6.476 26.857 1.00 96.81 203 GLY A O 1
ATOM 1517 N N . GLY A 1 204 ? -11.427 -5.692 24.759 1.00 95.00 204 GLY A N 1
ATOM 1518 C CA . GLY A 1 204 ? -9.975 -5.792 24.697 1.00 95.00 204 GLY A CA 1
ATOM 1519 C C . GLY A 1 204 ? -9.260 -4.803 25.624 1.00 95.00 204 GLY A C 1
ATOM 1520 O O . GLY A 1 204 ? -9.864 -3.969 26.309 1.00 95.00 204 GLY A O 1
ATOM 1521 N N . SER A 1 205 ? -7.929 -4.879 25.636 1.00 91.75 205 SER A N 1
ATOM 1522 C CA . SER A 1 205 ? -7.051 -3.932 26.334 1.00 91.75 205 SER A CA 1
ATOM 1523 C C . SER A 1 205 ? -6.018 -3.377 25.346 1.00 91.75 205 SER A C 1
ATOM 1525 O O . SER A 1 205 ? -4.865 -3.821 25.380 1.00 91.75 205 SER A O 1
ATOM 1527 N N . PRO A 1 206 ? -6.394 -2.413 24.485 1.00 95.31 206 PRO A N 1
ATOM 1528 C CA . PRO A 1 206 ? -7.623 -1.599 24.522 1.00 95.31 206 PRO A CA 1
ATOM 1529 C C . PRO A 1 206 ? -8.837 -2.232 23.814 1.00 95.31 206 PRO A C 1
ATOM 1531 O O . PRO A 1 206 ? -8.679 -3.161 23.035 1.00 95.31 206 PRO A O 1
ATOM 1534 N N . ALA A 1 207 ? -10.046 -1.717 24.077 1.00 95.38 207 ALA A N 1
ATOM 1535 C CA . ALA A 1 207 ? -11.288 -2.143 23.408 1.00 95.38 207 ALA A CA 1
ATOM 1536 C C . ALA A 1 207 ? -11.511 -1.473 22.034 1.00 95.38 207 ALA A C 1
ATOM 1538 O O . ALA A 1 207 ? -12.500 -1.748 21.359 1.00 95.38 207 ALA A O 1
ATOM 1539 N N . THR A 1 208 ? -10.628 -0.547 21.651 1.00 97.31 208 THR A N 1
ATOM 1540 C CA . THR A 1 208 ? -10.674 0.185 20.382 1.00 97.31 208 THR A CA 1
ATOM 1541 C C . THR A 1 208 ? -9.267 0.567 19.929 1.00 97.31 208 THR A C 1
ATOM 1543 O O . THR A 1 208 ? -8.381 0.774 20.766 1.00 97.31 208 THR A O 1
ATOM 1546 N N . SER A 1 209 ? -9.073 0.683 18.619 1.00 95.00 209 SER A N 1
ATOM 1547 C CA . SER A 1 209 ? -7.859 1.190 17.966 1.00 95.00 209 SER A CA 1
ATOM 1548 C C . SER A 1 209 ? -8.213 1.893 16.652 1.00 95.00 209 SER A C 1
ATOM 1550 O O . SER A 1 209 ? -9.256 1.582 16.082 1.00 95.00 209 SER A O 1
ATOM 1552 N N . GLY A 1 210 ? -7.345 2.782 16.157 1.00 93.31 210 GLY A N 1
ATOM 1553 C CA . GLY A 1 210 ? -7.658 3.645 15.004 1.00 93.31 210 GLY A CA 1
ATOM 1554 C C . GLY A 1 210 ? -8.722 4.698 15.335 1.00 93.31 210 GLY A C 1
ATOM 1555 O O . GLY A 1 210 ? -9.118 4.799 16.488 1.00 93.31 210 GLY A O 1
ATOM 1556 N N . GLY A 1 211 ? -9.194 5.456 14.348 1.00 94.06 211 GLY A N 1
ATOM 1557 C CA . GLY A 1 211 ? -10.047 6.632 14.532 1.00 94.06 211 GLY A CA 1
ATOM 1558 C C . GLY A 1 211 ? -9.312 7.821 15.167 1.00 94.06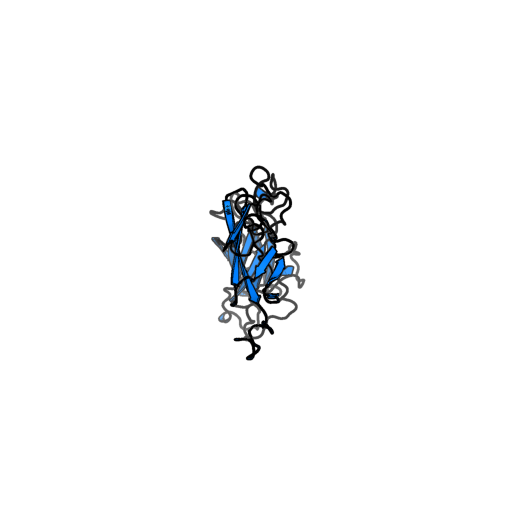 211 GLY A C 1
ATOM 1559 O O . GLY A 1 211 ? -8.114 7.761 15.440 1.00 94.06 211 GLY A O 1
ATOM 1560 N N . ASP A 1 212 ? -10.058 8.890 15.438 1.00 93.12 212 ASP A N 1
ATOM 1561 C CA . ASP A 1 212 ? -9.557 10.204 15.888 1.00 93.12 212 ASP A CA 1
ATOM 1562 C C . ASP A 1 212 ? -9.240 10.322 17.397 1.00 93.12 212 ASP A C 1
ATOM 1564 O O . ASP A 1 212 ? -8.982 11.404 17.929 1.00 93.12 212 ASP A O 1
ATOM 1568 N N . GLY A 1 213 ? -9.301 9.221 18.152 1.00 92.00 213 GLY A N 1
ATOM 1569 C CA . GLY A 1 213 ? -9.091 9.246 19.605 1.00 92.00 213 GLY A CA 1
ATOM 1570 C C . GLY A 1 213 ? -10.324 9.611 20.443 1.00 92.00 213 GLY A C 1
ATOM 1571 O O . GLY A 1 213 ? -10.280 9.462 21.672 1.00 92.00 213 GLY A O 1
ATOM 1572 N N . SER A 1 214 ? -11.433 10.040 19.834 1.00 95.06 214 SER A N 1
ATOM 1573 C CA . SER A 1 214 ? -12.669 10.429 20.519 1.00 95.06 214 SER A CA 1
ATOM 1574 C C . SER A 1 214 ? -13.765 9.377 20.351 1.00 95.06 214 SER A C 1
ATOM 1576 O O . SER A 1 214 ? -14.545 9.416 19.411 1.00 95.06 214 SER A O 1
ATOM 1578 N N . TYR A 1 215 ? -13.911 8.478 21.325 1.00 97.19 215 TYR A N 1
ATOM 1579 C CA . TYR A 1 215 ? -14.824 7.336 21.186 1.00 97.19 215 TYR A CA 1
ATOM 1580 C C . TYR A 1 215 ? -16.079 7.412 22.056 1.00 97.19 215 TYR A C 1
ATOM 1582 O O . TYR A 1 215 ? -16.040 7.763 23.240 1.00 97.19 215 TYR A O 1
ATOM 1590 N N . THR A 1 216 ? -17.183 6.932 21.493 1.00 98.25 216 THR A N 1
ATOM 1591 C CA . THR A 1 216 ? -18.373 6.497 22.225 1.00 98.25 216 THR A CA 1
ATOM 1592 C C . THR A 1 216 ? -18.566 4.993 22.065 1.00 98.25 216 THR A C 1
ATOM 1594 O O . THR A 1 216 ? -18.233 4.412 21.034 1.00 98.25 216 THR A O 1
ATOM 1597 N N . TYR A 1 217 ? -19.083 4.352 23.113 1.00 98.38 217 TYR A N 1
ATOM 1598 C CA . TYR A 1 217 ? -19.242 2.901 23.175 1.00 98.38 217 TYR A CA 1
ATOM 1599 C C . TYR A 1 217 ? -20.720 2.536 23.272 1.00 98.38 217 TYR A C 1
ATOM 1601 O O . TYR A 1 217 ? -21.502 3.225 23.930 1.00 98.38 217 TYR A O 1
ATOM 1609 N N . GLY A 1 218 ? -21.089 1.419 22.659 1.00 98.38 218 GLY A N 1
ATOM 1610 C CA . GLY A 1 218 ? -22.417 0.834 22.736 1.00 98.38 218 GLY A CA 1
ATOM 1611 C C . GLY A 1 218 ? -22.328 -0.683 22.793 1.00 98.38 218 GLY A C 1
ATOM 1612 O O . GLY A 1 218 ? -21.759 -1.303 21.906 1.00 98.38 218 GLY A O 1
ATOM 1613 N N . TRP A 1 219 ? -22.917 -1.290 23.815 1.00 98.50 219 TRP A N 1
ATOM 1614 C CA . TRP A 1 219 ? -23.008 -2.739 23.949 1.00 98.50 219 TRP A CA 1
ATOM 1615 C C . TRP A 1 219 ? -24.446 -3.223 23.814 1.00 98.50 219 TRP A C 1
ATOM 1617 O O . TRP A 1 219 ? -25.370 -2.670 24.424 1.00 98.50 219 TRP A O 1
ATOM 1627 N N . SER A 1 220 ? -24.635 -4.311 23.072 1.00 97.75 220 SER A N 1
ATOM 1628 C CA . SER A 1 220 ? -25.937 -4.951 22.900 1.00 97.75 220 SER A CA 1
ATOM 1629 C C . SER A 1 220 ? -25.822 -6.478 22.916 1.00 97.75 220 SER A C 1
ATOM 1631 O O . SER A 1 220 ? -24.907 -7.016 22.306 1.00 97.75 220 SER A O 1
ATOM 1633 N N . PRO A 1 221 ? -26.760 -7.205 23.548 1.00 96.62 221 PRO A N 1
ATOM 1634 C CA . PRO A 1 221 ? -27.829 -6.699 24.410 1.00 96.62 221 PRO A CA 1
ATOM 1635 C C . PRO A 1 221 ? -27.309 -6.147 25.750 1.00 96.62 221 PRO A C 1
ATOM 1637 O O . PRO A 1 221 ? -26.384 -6.684 26.342 1.00 96.62 221 PRO A O 1
ATOM 1640 N N . ALA A 1 222 ? -27.991 -5.139 26.309 1.00 96.19 222 ALA A N 1
ATOM 1641 C CA . ALA A 1 222 ? -27.633 -4.559 27.615 1.00 96.19 222 ALA A CA 1
ATOM 1642 C C . ALA A 1 222 ? -27.931 -5.475 28.826 1.00 96.19 222 ALA A C 1
ATOM 1644 O O . ALA A 1 222 ? -27.594 -5.157 29.967 1.00 96.19 222 ALA A O 1
ATOM 1645 N N . THR A 1 223 ? -28.610 -6.606 28.610 1.00 93.62 223 THR A N 1
ATOM 1646 C CA . THR A 1 223 ? -29.025 -7.499 29.700 1.00 93.62 223 THR A CA 1
ATOM 1647 C C . THR A 1 223 ? -27.811 -8.193 30.304 1.00 93.62 223 THR A C 1
ATOM 1649 O O . THR A 1 223 ? -27.080 -8.876 29.601 1.00 93.62 223 THR A O 1
ATOM 1652 N N . GLY A 1 224 ? -27.629 -8.055 31.618 1.00 93.06 224 GLY A N 1
ATOM 1653 C CA . GLY A 1 224 ? -26.500 -8.650 32.337 1.00 93.06 224 GLY A CA 1
ATOM 1654 C C . GLY A 1 224 ? -25.227 -7.801 32.331 1.00 93.06 224 GLY A C 1
ATOM 1655 O O . GLY A 1 224 ? -24.276 -8.182 33.007 1.00 93.06 224 GLY A O 1
ATOM 1656 N N . LEU A 1 225 ? -25.202 -6.656 31.636 1.00 97.00 225 LEU A N 1
ATOM 1657 C CA . LEU A 1 225 ? -24.083 -5.711 31.668 1.00 97.00 225 LEU A CA 1
ATOM 1658 C C . LEU A 1 225 ? -24.201 -4.730 32.838 1.00 97.00 225 LEU A C 1
ATOM 1660 O O . LEU A 1 225 ? -25.293 -4.281 33.187 1.00 97.00 225 LEU A O 1
ATOM 1664 N N . SER A 1 226 ? -23.062 -4.352 33.418 1.00 97.81 226 SER A N 1
ATOM 1665 C CA . SER A 1 226 ? -22.984 -3.294 34.432 1.00 97.81 226 SER A CA 1
ATOM 1666 C C . SER A 1 226 ? -23.296 -1.906 33.867 1.00 97.81 226 SER A C 1
ATOM 1668 O O . SER A 1 226 ? -23.830 -1.060 34.579 1.00 97.81 226 SER A O 1
ATOM 1670 N N . ALA A 1 227 ? -22.934 -1.679 32.607 1.00 97.94 227 ALA A N 1
ATOM 1671 C CA . ALA A 1 227 ? -23.195 -0.481 31.820 1.00 97.94 227 ALA A CA 1
ATOM 1672 C C . ALA A 1 227 ? -23.113 -0.869 30.335 1.00 97.94 227 ALA A C 1
ATOM 1674 O O . ALA A 1 227 ? -22.385 -1.800 29.994 1.00 97.94 227 ALA A O 1
ATOM 1675 N N . SER A 1 228 ? -23.864 -0.197 29.465 1.00 98.06 228 SER A N 1
ATOM 1676 C CA . SER A 1 228 ? -23.877 -0.489 28.023 1.00 98.06 228 SER A CA 1
ATOM 1677 C C . SER A 1 228 ? -23.118 0.543 27.190 1.00 98.06 228 SER A C 1
ATOM 1679 O O . SER A 1 228 ? -23.129 0.451 25.974 1.00 98.06 228 SER A O 1
ATOM 1681 N N . ASP A 1 229 ? -22.505 1.536 27.825 1.00 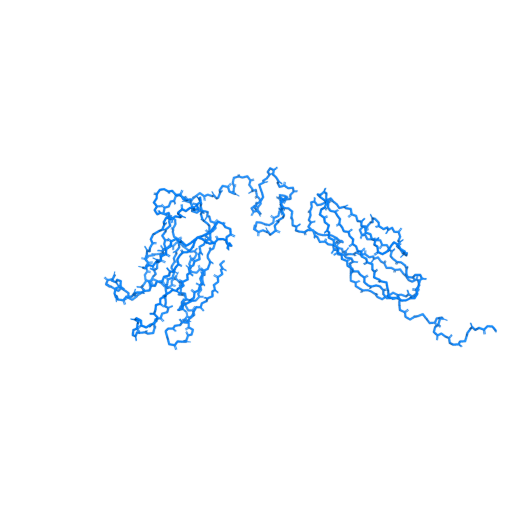97.88 229 ASP A N 1
ATOM 1682 C CA . ASP A 1 229 ? -21.931 2.736 27.208 1.00 97.88 229 ASP A CA 1
ATOM 1683 C C . ASP A 1 229 ? -20.481 3.002 27.653 1.00 97.88 229 ASP A C 1
ATOM 1685 O O . ASP A 1 229 ? -19.983 4.123 27.596 1.00 97.88 229 ASP A O 1
ATOM 1689 N N . VAL A 1 230 ? -19.787 1.958 28.114 1.00 98.19 230 VAL A N 1
ATOM 1690 C CA . VAL A 1 230 ? -18.387 2.011 28.563 1.00 98.19 230 VAL A CA 1
ATOM 1691 C C . VAL A 1 230 ? -17.531 1.019 27.778 1.00 98.19 230 VAL A C 1
ATOM 1693 O O . VAL A 1 230 ? -18.034 -0.013 27.339 1.00 98.19 230 VAL A O 1
ATOM 1696 N N . ALA A 1 231 ? -16.231 1.301 27.649 1.00 97.56 231 ALA A N 1
ATOM 1697 C CA . ALA A 1 231 ? -15.288 0.464 26.898 1.00 97.56 231 ALA A CA 1
ATOM 1698 C C . ALA A 1 231 ? -15.230 -0.986 27.410 1.00 97.56 231 ALA A C 1
ATOM 1700 O O . ALA A 1 231 ? -15.337 -1.931 26.636 1.00 97.56 231 ALA A O 1
ATOM 1701 N N . ASN A 1 232 ? -15.119 -1.156 28.733 1.00 97.75 232 ASN A N 1
ATOM 1702 C CA . ASN A 1 232 ? -14.953 -2.461 29.372 1.00 97.75 232 ASN A CA 1
ATOM 1703 C C . ASN A 1 232 ? -16.005 -2.679 30.478 1.00 97.75 232 ASN A C 1
ATOM 1705 O O . ASN A 1 232 ? -15.708 -2.480 31.663 1.00 97.75 232 ASN A O 1
ATOM 1709 N N . PRO A 1 233 ? -17.259 -3.040 30.142 1.00 98.06 233 PRO A N 1
ATOM 1710 C CA . PRO A 1 233 ? -18.276 -3.351 31.138 1.00 98.06 233 PRO A CA 1
ATOM 1711 C C . PRO A 1 233 ? -18.027 -4.724 31.770 1.00 98.06 233 PRO A C 1
ATOM 1713 O O . PRO A 1 233 ? -17.329 -5.579 31.225 1.00 98.06 233 PRO A O 1
ATOM 1716 N N . THR A 1 234 ? -18.669 -4.973 32.906 1.00 97.75 234 THR A N 1
ATOM 1717 C CA . THR A 1 234 ? -18.746 -6.315 33.487 1.00 97.75 234 THR A CA 1
ATOM 1718 C C . THR A 1 234 ? -20.050 -6.976 33.055 1.00 97.75 234 THR A C 1
ATOM 1720 O O . THR A 1 234 ? -21.127 -6.439 33.316 1.00 97.75 234 THR A O 1
ATOM 1723 N N . PHE A 1 235 ? -19.969 -8.155 32.442 1.00 96.81 235 PHE A N 1
ATOM 1724 C CA . PHE A 1 235 ? -21.110 -9.013 32.132 1.00 96.81 235 PHE A CA 1
ATOM 1725 C C . PHE A 1 235 ? -21.317 -10.068 33.217 1.00 96.81 235 PHE A C 1
ATOM 1727 O O . PHE A 1 235 ? -20.349 -10.639 33.710 1.00 96.81 235 PHE A O 1
ATOM 1734 N N . THR A 1 236 ? -22.572 -10.347 33.573 1.00 94.12 236 THR A N 1
ATOM 1735 C CA . THR A 1 236 ? -22.975 -11.402 34.515 1.00 94.12 236 THR A CA 1
ATOM 1736 C C . THR A 1 236 ? -24.011 -12.324 33.870 1.00 94.12 236 THR A C 1
ATOM 1738 O O . THR A 1 236 ? -25.102 -11.883 33.494 1.00 94.12 236 THR A O 1
ATOM 1741 N N . ALA A 1 237 ? -23.700 -13.620 33.778 1.00 89.44 237 ALA A N 1
ATOM 1742 C CA . ALA A 1 237 ? -24.589 -14.615 33.175 1.00 89.44 237 ALA A CA 1
ATOM 1743 C C . ALA A 1 237 ? -25.716 -15.020 34.138 1.00 89.44 237 ALA A C 1
ATOM 1745 O O . ALA A 1 237 ? -25.554 -15.916 34.959 1.00 89.44 237 ALA A O 1
ATOM 1746 N N . THR A 1 238 ? -26.877 -14.376 34.001 1.00 81.12 238 THR A N 1
ATOM 1747 C CA . THR A 1 238 ? -28.067 -14.612 34.849 1.00 81.12 238 THR A CA 1
ATOM 1748 C C . THR A 1 238 ? -29.045 -15.652 34.282 1.00 81.12 238 THR A C 1
ATOM 1750 O O . THR A 1 238 ? -30.082 -15.945 34.882 1.00 81.12 238 THR A O 1
ATOM 1753 N N . ALA A 1 239 ? -28.742 -16.217 33.111 1.00 81.31 239 ALA A N 1
ATOM 1754 C CA . ALA A 1 239 ? -29.529 -17.263 32.467 1.00 81.31 239 ALA A CA 1
ATOM 1755 C C . ALA A 1 239 ? -28.620 -18.338 31.851 1.00 81.31 239 ALA A C 1
ATOM 1757 O O . ALA A 1 239 ? -27.420 -18.144 31.682 1.00 81.31 239 ALA A O 1
ATOM 1758 N N . ALA A 1 240 ? -29.203 -19.496 31.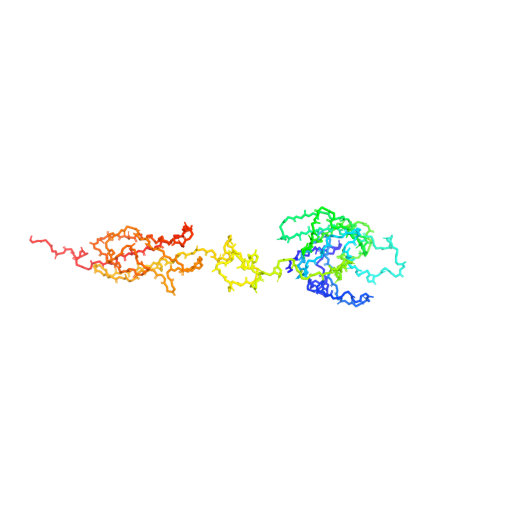540 1.00 78.56 240 ALA A N 1
ATOM 1759 C CA . ALA A 1 240 ? -28.499 -20.571 30.850 1.00 78.56 240 ALA A CA 1
ATOM 1760 C C . ALA A 1 240 ? -28.505 -20.336 29.331 1.00 78.56 240 ALA A C 1
ATOM 1762 O O . ALA A 1 240 ? -29.509 -19.877 28.785 1.00 78.56 240 ALA A O 1
ATOM 1763 N N . GLY A 1 241 ? -27.422 -20.731 28.662 1.00 83.19 241 GLY A N 1
ATOM 1764 C CA . GLY A 1 241 ? -27.236 -20.574 27.217 1.00 83.19 241 GLY A CA 1
ATOM 1765 C C . GLY A 1 241 ? -26.091 -19.622 26.882 1.00 83.19 241 GLY A C 1
ATOM 1766 O O . GLY A 1 241 ? -25.689 -18.818 27.713 1.00 83.19 241 GLY A O 1
ATOM 1767 N N . THR A 1 242 ? -25.543 -19.747 25.675 1.00 90.44 242 THR A N 1
ATOM 1768 C CA . THR A 1 242 ? -24.482 -18.857 25.188 1.00 90.44 242 THR A CA 1
ATOM 1769 C C . THR A 1 242 ? -25.049 -17.471 24.900 1.00 90.44 242 THR A C 1
ATOM 1771 O O . THR A 1 242 ? -26.075 -17.347 24.228 1.00 90.44 242 THR A O 1
ATOM 1774 N N . PHE A 1 243 ? -24.370 -16.441 25.395 1.00 93.31 243 PHE A N 1
ATOM 1775 C CA . PHE A 1 243 ? -24.672 -15.039 25.141 1.00 93.31 243 PHE A CA 1
ATOM 1776 C C . PHE A 1 243 ? -23.692 -14.497 24.110 1.00 93.31 243 PHE A C 1
ATOM 1778 O O . PHE A 1 243 ? -22.490 -14.605 24.317 1.00 93.31 243 PHE A O 1
ATOM 1785 N N . THR A 1 244 ? -24.195 -13.900 23.035 1.00 96.88 244 THR A N 1
ATOM 1786 C CA . THR A 1 244 ? -23.381 -13.105 22.109 1.00 96.88 244 THR A CA 1
ATOM 1787 C C . THR A 1 244 ? -23.635 -11.638 22.416 1.00 96.88 244 THR A C 1
ATOM 1789 O O . THR A 1 244 ? -24.794 -11.215 22.456 1.00 96.88 244 THR A O 1
ATOM 1792 N N . LEU A 1 245 ? -22.566 -10.900 22.699 1.00 97.88 245 LEU A N 1
ATOM 1793 C CA . LEU A 1 245 ? -22.584 -9.478 23.023 1.00 97.88 245 LEU A CA 1
ATOM 1794 C C . LEU A 1 245 ? -21.774 -8.749 21.956 1.00 97.88 245 LEU A C 1
ATOM 1796 O O . LEU A 1 245 ? -20.631 -9.113 21.707 1.00 97.88 245 LEU A O 1
ATOM 1800 N N . THR A 1 246 ? -22.372 -7.730 21.357 1.00 98.56 246 THR A N 1
ATOM 1801 C CA . THR A 1 246 ? -21.762 -6.902 20.320 1.00 98.56 246 THR A CA 1
ATOM 1802 C C . THR A 1 246 ? -21.318 -5.586 20.933 1.00 98.56 246 THR A C 1
ATOM 1804 O O . THR A 1 246 ? -22.136 -4.873 21.529 1.00 98.56 246 THR A O 1
ATOM 1807 N N . LEU A 1 247 ? -20.043 -5.262 20.765 1.00 98.75 247 LEU A N 1
ATOM 1808 C CA . LEU A 1 247 ? -19.484 -3.933 20.947 1.00 98.75 247 LEU A CA 1
ATOM 1809 C C . LEU A 1 247 ? -19.683 -3.137 19.657 1.00 98.75 247 LEU A C 1
ATOM 1811 O O . LEU A 1 247 ? -19.413 -3.625 18.567 1.00 98.75 247 LEU A O 1
ATOM 1815 N N . THR A 1 248 ? -20.141 -1.900 19.775 1.00 98.56 248 THR A N 1
ATOM 1816 C CA . THR A 1 248 ? -20.105 -0.871 18.737 1.00 98.56 248 THR A CA 1
ATOM 1817 C C . THR A 1 248 ? -19.292 0.296 19.272 1.00 98.56 248 THR A C 1
ATOM 1819 O O . THR A 1 248 ? -19.604 0.825 20.341 1.00 98.56 248 THR A O 1
ATOM 1822 N N . VAL A 1 249 ? -18.254 0.685 18.544 1.00 98.50 249 VAL A N 1
ATOM 1823 C CA . VAL A 1 249 ? -17.469 1.892 18.801 1.00 98.50 249 VAL A CA 1
ATOM 1824 C C . VAL A 1 249 ? -17.818 2.911 17.729 1.00 98.50 249 VAL A C 1
ATOM 1826 O O . VAL A 1 249 ? -17.960 2.544 16.564 1.00 98.50 249 VAL A O 1
ATOM 1829 N N . THR A 1 250 ? -17.977 4.169 18.122 1.00 97.88 250 THR A N 1
ATOM 1830 C CA . THR A 1 250 ? -18.154 5.296 17.202 1.00 97.88 250 THR A CA 1
ATOM 1831 C C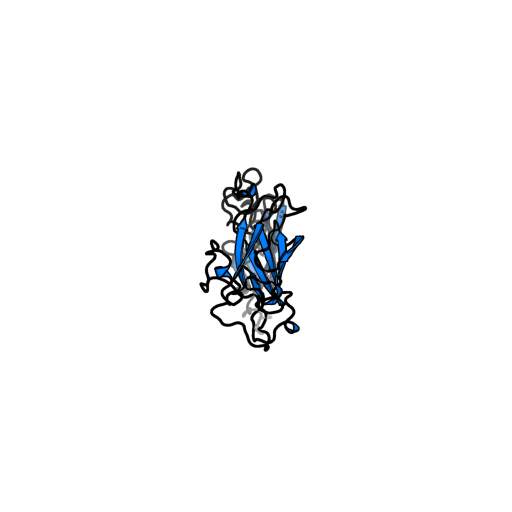 . THR A 1 250 ? -17.141 6.380 17.529 1.00 97.88 250 THR A C 1
ATOM 1833 O O . THR A 1 250 ? -17.048 6.750 18.702 1.00 97.88 250 THR A O 1
ATOM 1836 N N . ASP A 1 251 ? -16.394 6.857 16.538 1.00 96.50 251 ASP A N 1
ATOM 1837 C CA . ASP A 1 251 ? -15.415 7.939 16.713 1.00 96.50 251 ASP A CA 1
ATOM 1838 C C . ASP A 1 251 ? -16.064 9.343 16.673 1.00 96.50 251 ASP A C 1
ATOM 1840 O O . ASP A 1 251 ? -17.297 9.471 16.645 1.00 96.50 251 ASP A O 1
ATOM 1844 N N . GLY A 1 252 ? -15.262 10.411 16.727 1.00 94.62 252 GLY A N 1
ATOM 1845 C CA . GLY A 1 252 ? -15.748 11.794 16.713 1.00 94.62 252 GLY A CA 1
ATOM 1846 C C . GLY A 1 252 ? -16.367 12.220 15.379 1.00 94.62 252 GLY A C 1
ATOM 1847 O O . GLY A 1 252 ? -17.244 13.092 15.370 1.00 94.62 252 GLY A O 1
ATOM 1848 N N . HIS A 1 253 ? -16.000 11.549 14.289 1.00 92.19 253 HIS A N 1
ATOM 1849 C CA . HIS A 1 253 ? -16.513 11.763 12.935 1.00 92.19 253 HIS A CA 1
ATOM 1850 C C . HIS A 1 253 ? -17.760 10.933 12.614 1.00 92.19 253 HIS A C 1
ATOM 1852 O O . HIS A 1 253 ? -18.454 11.179 11.622 1.00 92.19 253 HIS A O 1
ATOM 1858 N N . GLY A 1 254 ? -18.120 10.006 13.500 1.00 94.00 254 GLY A N 1
ATOM 1859 C CA . GLY A 1 254 ? -19.292 9.156 13.361 1.00 94.00 254 GLY A CA 1
ATOM 1860 C C . GLY A 1 254 ? -19.028 7.869 12.583 1.00 94.00 254 GLY A C 1
ATOM 1861 O O . GLY A 1 254 ? -19.997 7.170 12.265 1.00 94.00 254 GLY A O 1
ATOM 1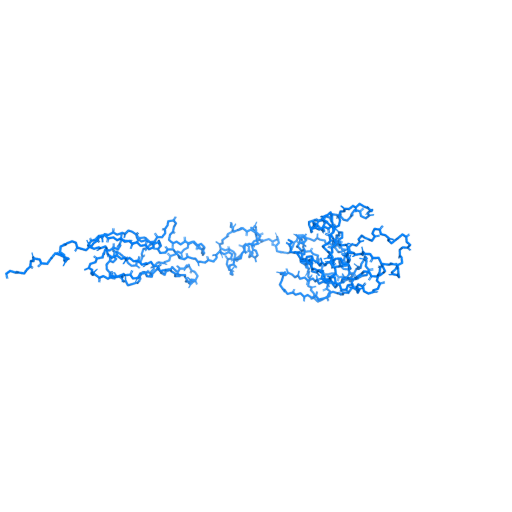862 N N . GLU A 1 255 ? -17.768 7.530 12.295 1.00 94.38 255 GLU A N 1
ATOM 1863 C CA . GLU A 1 255 ? -17.411 6.202 11.806 1.00 94.38 255 GLU A CA 1
ATOM 1864 C C . GLU A 1 255 ? -17.727 5.161 12.872 1.00 94.38 255 GLU A C 1
ATOM 1866 O O . GLU A 1 255 ? -17.616 5.421 14.069 1.00 94.38 255 GLU A O 1
ATOM 1871 N N . THR A 1 256 ? -18.143 3.965 12.454 1.00 97.44 256 THR A N 1
ATOM 1872 C CA . THR A 1 256 ? -18.530 2.908 13.390 1.00 97.44 256 THR A CA 1
ATOM 1873 C C . THR A 1 256 ? -17.806 1.605 13.109 1.00 97.44 256 THR A C 1
ATOM 1875 O O . THR A 1 256 ? -17.846 1.118 11.979 1.00 97.44 256 THR A O 1
ATOM 1878 N N . ALA A 1 257 ? -17.270 0.984 14.156 1.00 98.12 257 ALA A N 1
ATOM 1879 C CA . ALA A 1 257 ? -16.723 -0.367 14.125 1.00 98.12 257 ALA A CA 1
ATOM 1880 C C . ALA A 1 257 ? -17.463 -1.265 15.120 1.00 98.12 257 ALA A C 1
ATOM 1882 O O . ALA A 1 257 ? -17.946 -0.800 16.155 1.00 98.12 257 ALA A O 1
ATOM 1883 N N . THR A 1 258 ? -17.554 -2.560 14.820 1.00 98.38 258 THR A N 1
ATOM 1884 C CA . THR A 1 258 ? -18.219 -3.531 15.695 1.00 98.38 258 THR A CA 1
ATOM 1885 C C . THR A 1 258 ? -17.399 -4.791 15.873 1.00 98.38 258 THR A C 1
ATOM 1887 O O . THR A 1 258 ? -16.772 -5.240 14.917 1.00 98.38 258 THR A O 1
ATOM 1890 N N . ASP A 1 259 ? -17.494 -5.397 17.052 1.00 98.75 259 ASP A N 1
ATOM 1891 C CA . ASP A 1 259 ? -16.936 -6.717 17.334 1.00 98.75 259 ASP A CA 1
ATOM 1892 C C . ASP A 1 259 ? -17.853 -7.511 18.274 1.00 98.75 259 ASP A C 1
ATOM 1894 O O . ASP A 1 259 ? -18.590 -6.925 19.071 1.00 98.75 259 ASP A O 1
ATOM 1898 N N . ASP A 1 260 ? -17.824 -8.837 18.170 1.00 98.25 260 ASP A N 1
ATOM 1899 C CA . ASP A 1 260 ? -18.686 -9.750 18.921 1.00 98.25 260 ASP A CA 1
ATOM 1900 C C . ASP A 1 260 ? -17.869 -10.603 19.895 1.00 98.25 260 ASP A C 1
ATOM 1902 O O . ASP A 1 260 ? -16.833 -11.157 19.542 1.00 98.25 260 ASP A O 1
ATOM 1906 N N . VAL A 1 261 ? -18.410 -10.819 21.095 1.00 98.12 261 VAL A N 1
ATOM 1907 C CA . VAL A 1 261 ? -17.875 -11.779 22.069 1.00 98.12 261 VAL A CA 1
ATOM 1908 C C . VAL A 1 261 ? -18.946 -12.779 22.495 1.00 98.12 261 VAL A C 1
ATOM 1910 O O . VAL A 1 261 ? -20.078 -12.411 22.836 1.00 98.12 261 VAL A O 1
ATOM 1913 N N . ALA A 1 262 ? -18.597 -14.067 22.503 1.00 96.88 262 ALA A N 1
ATOM 1914 C CA . ALA A 1 262 ? -19.461 -15.137 22.981 1.00 96.88 262 ALA A CA 1
ATOM 1915 C C . ALA A 1 262 ? -19.087 -15.575 24.407 1.00 96.88 262 ALA A C 1
ATOM 1917 O O . ALA A 1 262 ? -17.989 -16.060 24.684 1.00 96.88 262 ALA A O 1
ATOM 1918 N N . ILE A 1 263 ? -20.050 -15.473 25.323 1.00 95.31 263 ILE A N 1
ATOM 1919 C CA . ILE A 1 263 ? -19.923 -15.906 26.714 1.00 95.31 263 ILE A CA 1
ATOM 1920 C C . ILE A 1 263 ? -20.818 -17.116 26.962 1.00 95.31 263 ILE A C 1
ATOM 1922 O O . ILE A 1 263 ? -22.046 -17.028 26.921 1.00 95.31 263 ILE A O 1
ATOM 1926 N N . ALA A 1 264 ? -20.209 -18.258 27.267 1.00 90.12 264 ALA A N 1
ATOM 1927 C CA . ALA A 1 264 ? -20.925 -19.465 27.660 1.00 90.12 264 ALA A CA 1
ATOM 1928 C C . ALA A 1 264 ? -20.918 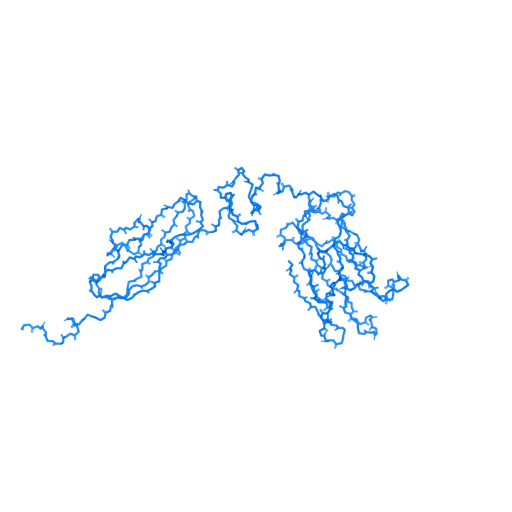-19.623 29.193 1.00 90.12 264 ALA A C 1
ATOM 1930 O O . ALA A 1 264 ? -19.849 -19.645 29.806 1.00 90.12 264 ALA A O 1
ATOM 1931 N N . PRO A 1 265 ? -22.071 -19.780 29.861 1.00 76.69 265 PRO A N 1
ATOM 1932 C CA . PRO A 1 265 ? -22.083 -20.284 31.222 1.00 76.69 265 PRO A CA 1
ATOM 1933 C C . PRO A 1 265 ? -21.619 -21.749 31.207 1.00 76.69 265 PRO A C 1
ATOM 1935 O O . PRO A 1 265 ? -22.108 -22.572 30.432 1.00 76.69 265 PRO A O 1
ATOM 1938 N N . GLY A 1 266 ? -20.656 -22.077 32.059 1.00 70.50 266 GLY A N 1
ATOM 1939 C CA . GLY A 1 266 ? -20.226 -23.435 32.348 1.00 70.50 266 GLY A CA 1
ATOM 1940 C C . GLY A 1 266 ? -21.341 -24.239 33.019 1.00 70.50 266 GLY A C 1
ATOM 1941 O O . GLY A 1 266 ? -22.375 -23.700 33.413 1.00 70.50 266 GLY A O 1
ATOM 1942 N N . SER A 1 267 ? -21.127 -25.548 33.162 1.00 65.75 267 SER A N 1
ATOM 1943 C CA . SER A 1 267 ? -22.091 -26.456 33.799 1.00 65.75 267 SER A CA 1
ATOM 1944 C C . SER A 1 267 ? -22.477 -25.972 35.200 1.00 65.75 267 SER A C 1
ATOM 1946 O O . SER A 1 267 ? -21.588 -25.743 36.022 1.00 65.75 267 SER A O 1
ATOM 1948 N N . ASP A 1 268 ? -23.779 -25.864 35.475 1.00 64.75 268 ASP A N 1
ATOM 1949 C CA . ASP A 1 268 ? -24.327 -25.574 36.802 1.00 64.75 268 ASP A CA 1
ATOM 1950 C C . ASP A 1 268 ? -24.503 -26.891 37.586 1.00 64.75 268 ASP A C 1
ATOM 1952 O O . ASP A 1 268 ? -25.450 -27.643 37.331 1.00 64.75 268 ASP A O 1
ATOM 1956 N N . PRO A 1 269 ? -23.648 -27.188 38.584 1.00 61.28 269 PRO A N 1
ATOM 1957 C CA . PRO A 1 269 ? -23.737 -28.440 39.333 1.00 61.28 269 PRO A CA 1
ATOM 1958 C C . PRO A 1 269 ? -25.035 -28.566 40.150 1.00 61.28 269 PRO A C 1
ATOM 1960 O O . PRO A 1 269 ? -25.447 -29.682 40.489 1.00 61.28 269 PRO A O 1
ATOM 1963 N N . ALA A 1 270 ? -25.676 -27.442 40.499 1.00 60.12 270 ALA A N 1
ATOM 1964 C CA . ALA A 1 270 ? -26.898 -27.413 41.296 1.00 60.12 270 ALA A CA 1
ATOM 1965 C C . ALA A 1 270 ? -28.149 -27.698 40.452 1.00 60.12 270 ALA A C 1
ATOM 1967 O O . ALA A 1 270 ? -29.104 -28.281 40.970 1.00 60.12 270 ALA A O 1
ATOM 1968 N N . ARG A 1 271 ? -28.142 -27.350 39.158 1.00 57.62 271 ARG A N 1
ATOM 1969 C CA . ARG A 1 271 ? -29.237 -27.656 38.217 1.00 57.62 271 ARG A CA 1
ATOM 1970 C C . ARG A 1 271 ? -29.073 -28.978 37.476 1.00 57.62 271 ARG A C 1
ATOM 1972 O O . ARG A 1 271 ? -30.086 -29.574 37.118 1.00 57.62 271 ARG A O 1
ATOM 1979 N N . ASP A 1 272 ? -27.848 -29.480 37.346 1.00 59.22 272 ASP A N 1
ATOM 1980 C CA . ASP A 1 272 ? -27.575 -30.809 36.780 1.00 59.22 272 ASP A CA 1
ATOM 1981 C C . ASP A 1 272 ? -27.697 -31.951 37.810 1.00 59.22 272 ASP A C 1
ATOM 1983 O O . ASP A 1 272 ? -27.553 -33.127 37.471 1.00 59.22 272 ASP A O 1
ATOM 1987 N N . SER A 1 273 ? -28.004 -31.639 39.076 1.00 53.97 273 SER A N 1
ATOM 1988 C CA . SER A 1 273 ? -28.252 -32.643 40.117 1.00 53.97 273 SER A CA 1
ATOM 1989 C C . SER A 1 273 ? -29.698 -33.176 40.060 1.00 53.97 273 SER A C 1
ATOM 1991 O O . SER A 1 273 ? -30.633 -32.434 40.359 1.00 53.97 273 SER A O 1
ATOM 1993 N N . PRO A 1 274 ? -29.936 -34.478 39.787 1.00 53.69 274 PRO A N 1
ATOM 1994 C CA . PRO A 1 274 ? -31.285 -35.045 39.638 1.00 53.69 274 PRO A CA 1
ATOM 1995 C C . PRO A 1 274 ? -32.094 -35.204 40.947 1.00 53.69 274 PRO A C 1
ATOM 1997 O O . PRO A 1 274 ? -33.114 -35.888 40.955 1.00 53.69 274 PRO A O 1
ATOM 2000 N N . CYS A 1 275 ? -31.689 -34.585 42.060 1.00 53.00 275 CYS A N 1
ATOM 2001 C CA . CYS A 1 275 ? -32.339 -34.749 43.366 1.00 53.00 275 CYS A CA 1
ATOM 2002 C C . CYS A 1 275 ? -32.512 -33.415 44.111 1.00 53.00 275 CYS A C 1
ATOM 2004 O O . CYS A 1 275 ? -31.842 -33.171 45.109 1.00 53.00 275 CYS A O 1
ATOM 2006 N N . ALA A 1 276 ? -33.445 -32.572 43.662 1.00 48.19 276 ALA A N 1
ATOM 2007 C CA . ALA A 1 276 ? -34.066 -31.541 44.501 1.00 48.19 276 ALA A CA 1
ATOM 2008 C C . ALA A 1 276 ? -35.408 -31.066 43.907 1.00 48.19 276 ALA A C 1
ATOM 2010 O O . ALA A 1 276 ? -35.548 -29.934 43.456 1.00 48.19 276 ALA A O 1
ATOM 2011 N N . GLN A 1 277 ? -36.421 -31.932 43.922 1.00 43.81 277 GLN A N 1
ATOM 2012 C CA . GLN A 1 277 ? -37.809 -31.483 44.060 1.00 43.81 277 GLN A CA 1
ATOM 2013 C C . GLN A 1 277 ? -38.401 -32.210 45.269 1.00 43.81 277 GLN A C 1
ATOM 2015 O O . GLN A 1 277 ? -38.128 -33.395 45.463 1.00 43.81 277 GLN A O 1
ATOM 2020 N N . ALA A 1 278 ? -39.071 -31.423 46.114 1.00 42.56 278 ALA A N 1
ATOM 2021 C CA . ALA A 1 278 ? -39.527 -31.749 47.465 1.00 42.56 278 ALA A CA 1
ATOM 2022 C C . ALA A 1 278 ? -40.486 -32.946 47.549 1.00 42.56 278 ALA A C 1
ATOM 2024 O O . ALA A 1 278 ? -41.244 -33.173 46.579 1.00 42.56 278 ALA A O 1
#

InterPro domains:
  IPR000601 PKD domain [PS50093] (209-263)
  IPR013783 Immunoglobulin-like fold [G3DSA:2.60.40.10] (182-270)
  IPR035986 PKD domain superfamily [SSF49299] (185-263)

Solvent-accessible surface area (backbone atoms only — not comparable to full-atom values): 15236 Å² total; per-residue (Å²): 117,50,76,48,70,26,29,20,63,83,69,44,75,57,58,74,82,32,60,46,68,70,33,34,75,46,83,70,79,89,61,92,65,90,53,31,17,40,25,5,45,67,3,36,41,36,42,66,71,88,39,29,34,40,48,66,93,56,59,16,34,32,42,37,44,60,66,87,79,47,88,80,74,44,62,89,80,58,71,39,22,29,42,35,28,38,11,72,79,73,76,61,75,46,79,59,48,75,33,71,49,68,34,70,34,39,59,77,89,42,74,41,33,32,20,40,38,39,34,24,67,34,62,62,82,80,50,93,62,85,48,39,48,32,31,41,24,19,70,44,67,66,39,71,68,46,75,40,79,69,57,74,54,18,90,37,44,40,84,41,40,58,91,62,32,73,32,82,78,43,56,58,71,42,83,45,51,96,38,28,20,42,66,58,39,37,33,30,33,79,68,45,76,39,52,61,71,27,73,48,75,38,26,35,95,64,32,58,46,51,39,72,81,43,77,46,40,38,42,42,69,54,79,46,40,75,50,40,62,51,70,62,28,42,38,36,43,87,60,90,60,75,43,70,36,35,35,35,36,30,34,75,87,64,54,74,22,63,24,68,20,46,42,32,51,42,87,48,72,79,78,73,45,97,80,84,78,135

Foldseek 3Di:
DDWDAEDWLVRHRDDPLQADCCLAQDDQPVDLDSSWHFRFAFIKDKDQNQFKQFFDPDFFKKWAFRPNPPPVVDCLVPVFKKFKWFDPLSPDTDTQGMDRHTDTGGNPPDRIGRMMMITTNDDSVSDPDGDGGTITRYMDTPHDGDHPPCVPALPQQCSAGVVQALPNPDHRVAPADSRSKHDKAAFQDEAEEAAQQGKDKTADVFRIGIANPAKWKAKPPCPQWPDGTDRITMGTHNDADKDKMKMWIAHPVGDIYIDIYIYHHDDDPVVPDPDDDD

pLDDT: mean 86.02, std 12.99, range [42.56, 98.75]

Nearest PDB structures (foldseek):
  4u6t-assembly1_A  TM=7.265E-01  e=8.155E-04  Hathewaya histolytica
  4m00-assembly1_A  TM=7.567E-01  e=2.686E-03  Staphylococcus aureus subsp. aureus NCTC 8325
  2y72-assembly2_B  TM=7.219E-01  e=1.522E-03  Hathewaya histolytica
  4jgu-assembly2_B  TM=7.345E-01  e=1.910E-03  Hathewaya histolytica
  4m03-assembly1_A-2  TM=7.775E-01  e=1.316E-02  Staphylococcus aureus subsp. aureus NCTC 8325

Secondary structure (DSSP, 8-state):
-EEE--B-TTSPBPPGGG--GGGGGS----SSSS-SEE--BT-EEEEEEEEEEE--SS--EEEEE--TT-TT--TTT----EEEEEESSSSS-EEEEEESSS-EE--TT-SEEEEEEEEE---GGG-SS---S-EEEEEEESS-BPPPGGGSS-SS-SSS-TTT-S-TT--TT----TTSPPPPEE-----EEE-TT-EEE-S-SSSEESSSS--EEEEES-TTBS-SSSSSPEEE--SSSPEEEEEEEE-TT--EEEEEEEEEEPP-TTTS-S----

Radius of gyration: 29.65 Å; Cα contacts (8 Å, |Δi|>4): 669; chains: 1; bounding box: 68×56×82 Å

Sequence (278 aa):
VSFTQGKRRNGDAVLSERSDPENALGEAQRDDTVNFVSLGFGGELILDIGKAVLNETGDDVQIIETTYANRDGSWESYPEQAEVYASQNGADWVLLGIDRQDGTFDLGELDWARYFRLVDITDPSEFSANVNGFDVDAIESLSNCESLPDEEGDEDGDGVFDEDDECPDTAAGAGVGDYGCAPLAADAGGDATIAFDGAVTLGGSPATSGGDGSYTYGWSPATGLSASDVANPTFTATAAGTFTLTLTVTDGHGETATDDVAIAPGSDPARDSPCAQA

Organism: NCBI:txid412755